Protein AF-A0A9D3X9G8-F1 (afdb_monomer_lite)

Foldseek 3Di:
DDPDDPVVVVVLVPDPVRQDDLVVQAVVCVVVVAWEWEDEDPPDHIDTSDDPPRPHYWYWYAYPVSDIDGDDDPVVQLVQLQVLLVVLLCCCCVVVVDDPVRLVVLLVVLVVVVVVVPVPDDDDDDDDDDDDDDDDDDDDDDDDDDDDDDDDDDDDDDDDDDDDDDDDDDDPPDDPDRPDDPVSSLSNDSRHGDPVVVVVVVVVVVVVVVVVVVVVVVVVVVVVVVVD

Sequence (228 aa):
YVEGSFEEYLEWLGDPEGKAGQLEISALSLMYNRD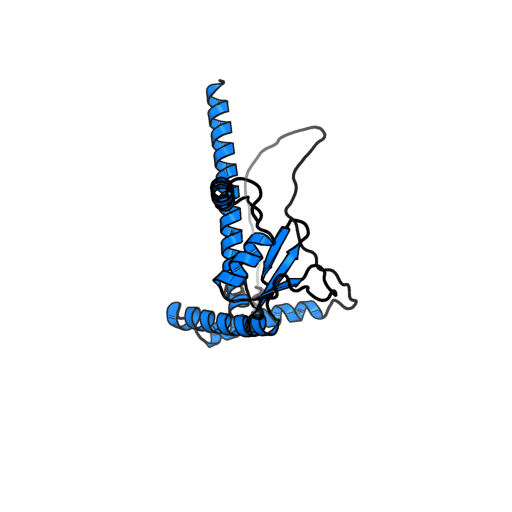FILYQNPGWPPTCATNNGFEDKILLCCSGNSHYDSVYTKQFQADAAVCQAVLYEILYKNVFGVGKEELRTAVDMFRSGDKKNRKSASVGSEDANFDCLPKEGSNTSSERREEDWEGNNTDNPPEDKLRQGTEEAKCPENPPKMPFAYSVLKALDPGLYRNVEFEVWLDSRKEQSTKQTLQMAEQEHDDSEILD

Organism: NCBI:txid74926

InterPro domains:
  IPR003323 OTU domain [PS50802] (1-74)

Secondary structure (DSSP, 8-state):
--SS-HHHHHHHHT-TT----HHHHHHHHHHHT-EEEEE-STTSPPEES--S--SSEEEEEE-TTS-EEE---HHHHHHHHHHHHHHHHHIIIIIS---HHHHHHHHHHHHHHHHHGGGS--S---------PPPP-------------------------------------S----SS-HHHHHHH-TT----HHHHHHHHHHHHHHHHHHHHHHHHHHHHHHT--

pLDDT: mean 74.37, std 26.23, range [23.12, 98.25]

Structure (mmCIF, N/CA/C/O backbone):
data_AF-A0A9D3X9G8-F1
#
_entry.id   AF-A0A9D3X9G8-F1
#
loop_
_atom_site.group_PDB
_atom_site.id
_atom_site.type_symbol
_atom_site.label_atom_id
_atom_site.label_alt_id
_atom_site.label_comp_id
_atom_site.label_asym_id
_atom_site.label_entity_id
_atom_site.label_seq_id
_atom_site.pdbx_PDB_ins_code
_atom_site.Cartn_x
_atom_site.Cartn_y
_atom_site.Cartn_z
_atom_site.occupancy
_atom_site.B_iso_or_equiv
_atom_site.auth_seq_id
_atom_site.auth_comp_id
_atom_site.auth_asym_id
_atom_site.auth_atom_id
_atom_site.pdbx_PDB_model_num
ATOM 1 N N . TYR A 1 1 ? 19.798 -1.435 -20.710 1.00 74.44 1 TYR A N 1
ATOM 2 C CA . TYR A 1 1 ? 21.072 -0.810 -21.106 1.00 74.44 1 TYR A CA 1
ATOM 3 C C . TYR A 1 1 ? 21.279 0.357 -20.167 1.00 74.44 1 TYR A C 1
ATOM 5 O O . TYR A 1 1 ? 20.325 1.096 -19.967 1.00 74.44 1 TYR A O 1
ATOM 13 N N . VAL A 1 2 ? 22.448 0.440 -19.542 1.00 84.19 2 VAL A N 1
ATOM 14 C CA . VAL A 1 2 ? 22.825 1.526 -18.629 1.00 84.19 2 VAL A CA 1
ATOM 15 C C . VAL A 1 2 ? 23.748 2.458 -19.406 1.00 84.19 2 VAL A C 1
ATOM 17 O O . VAL A 1 2 ? 24.646 1.979 -20.098 1.00 84.19 2 VAL A O 1
ATOM 20 N N . GLU A 1 3 ? 23.505 3.764 -19.338 1.00 79.31 3 GLU A N 1
ATOM 21 C CA . GLU A 1 3 ? 24.438 4.759 -19.867 1.00 79.31 3 GLU A CA 1
ATOM 22 C C . GLU A 1 3 ? 25.546 5.003 -18.836 1.00 79.31 3 GLU A C 1
ATOM 24 O O . GLU A 1 3 ? 25.255 5.373 -17.704 1.00 79.31 3 GLU A O 1
ATOM 29 N N . GLY A 1 4 ? 26.808 4.792 -19.221 1.00 85.88 4 GLY A N 1
ATOM 30 C CA . GLY A 1 4 ? 27.961 4.965 -18.327 1.00 85.88 4 GLY A CA 1
ATOM 31 C C . GLY A 1 4 ? 28.460 3.659 -17.706 1.00 85.88 4 GLY A C 1
ATOM 32 O O . GLY A 1 4 ? 28.220 2.575 -18.250 1.00 85.88 4 GLY A O 1
ATOM 33 N N . SER A 1 5 ? 29.215 3.761 -16.606 1.00 92.62 5 SER A N 1
ATOM 34 C CA . SER A 1 5 ? 29.674 2.571 -15.885 1.00 92.62 5 SER A CA 1
ATOM 35 C C . SER A 1 5 ? 28.533 1.955 -15.075 1.00 92.62 5 SER A C 1
ATOM 37 O O . SER A 1 5 ? 27.632 2.641 -14.590 1.00 92.62 5 SER A O 1
ATOM 39 N N . PHE A 1 6 ? 28.558 0.631 -14.945 1.00 91.44 6 PHE A N 1
ATOM 40 C CA . PHE A 1 6 ? 27.539 -0.079 -14.182 1.00 91.44 6 PHE A CA 1
ATOM 41 C C . PHE A 1 6 ? 27.650 0.234 -12.686 1.00 91.44 6 PHE A C 1
ATOM 43 O O . PHE A 1 6 ? 26.635 0.387 -12.015 1.00 91.44 6 PHE A O 1
ATOM 50 N N . GLU A 1 7 ? 28.874 0.379 -12.183 1.00 93.38 7 GLU A N 1
ATOM 51 C CA . GLU A 1 7 ? 29.174 0.715 -10.795 1.00 93.38 7 GLU A CA 1
ATOM 52 C C . GLU A 1 7 ? 28.625 2.093 -10.401 1.00 93.38 7 GLU A C 1
ATOM 54 O O . GLU A 1 7 ? 27.907 2.181 -9.409 1.00 93.38 7 GLU A O 1
ATOM 59 N N . GLU A 1 8 ? 28.862 3.141 -11.198 1.00 91.50 8 GLU A N 1
ATOM 60 C CA . GLU A 1 8 ? 28.310 4.485 -10.932 1.00 91.50 8 GLU A CA 1
ATOM 61 C C . GLU A 1 8 ? 26.777 4.476 -10.942 1.00 91.50 8 GLU A C 1
ATOM 63 O O . GLU A 1 8 ? 26.131 5.158 -10.148 1.00 91.50 8 GLU A O 1
ATOM 68 N N . TYR A 1 9 ? 26.172 3.679 -11.824 1.00 90.94 9 TYR A N 1
ATOM 69 C CA . TYR A 1 9 ? 24.723 3.534 -11.869 1.00 90.94 9 TYR A CA 1
ATOM 70 C C . TYR A 1 9 ? 24.171 2.809 -10.629 1.00 90.94 9 TYR A C 1
ATOM 72 O O . TYR A 1 9 ? 23.111 3.181 -10.130 1.00 90.94 9 TYR A O 1
ATOM 80 N N . LEU A 1 10 ? 24.880 1.807 -10.097 1.00 90.75 10 LEU A N 1
ATOM 81 C CA . LEU A 1 10 ? 24.507 1.164 -8.832 1.00 90.75 10 LEU A CA 1
ATOM 82 C C . LEU A 1 10 ? 24.665 2.107 -7.635 1.00 90.75 10 LEU A C 1
ATOM 84 O O . LEU A 1 10 ? 23.830 2.074 -6.734 1.00 90.75 10 LEU A O 1
ATOM 88 N N . GLU A 1 11 ? 25.702 2.947 -7.628 1.00 90.81 11 GLU A N 1
ATOM 89 C CA . GLU A 1 11 ? 25.864 3.999 -6.619 1.00 90.81 11 GLU A CA 1
ATOM 90 C C . GLU A 1 11 ? 24.705 5.001 -6.680 1.00 90.81 11 GLU A C 1
ATOM 92 O O . GLU A 1 11 ? 24.103 5.298 -5.650 1.00 90.81 11 GLU A O 1
ATOM 97 N N . TRP A 1 12 ? 24.321 5.442 -7.884 1.00 90.50 12 TRP A N 1
ATOM 98 C CA . TRP A 1 12 ? 23.148 6.294 -8.094 1.00 90.50 12 TRP A CA 1
ATOM 99 C C . TRP A 1 12 ? 21.840 5.619 -7.664 1.00 90.50 12 TRP A C 1
ATOM 101 O O . TRP A 1 12 ? 20.983 6.266 -7.074 1.00 90.50 12 TRP A O 1
ATOM 111 N N . LEU A 1 13 ? 21.680 4.314 -7.899 1.00 88.88 13 LEU A N 1
ATOM 112 C CA . LEU A 1 13 ? 20.488 3.577 -7.466 1.00 88.88 13 LEU A CA 1
ATOM 113 C C . LEU A 1 13 ? 20.362 3.515 -5.930 1.00 88.88 13 LEU A C 1
ATOM 115 O O . LEU A 1 13 ? 19.272 3.287 -5.408 1.00 88.88 13 LEU A O 1
ATOM 119 N N . GLY A 1 14 ? 21.469 3.708 -5.207 1.00 88.06 14 GLY A N 1
ATOM 120 C CA . GLY A 1 14 ? 21.489 3.853 -3.753 1.00 88.06 14 GLY A CA 1
ATOM 121 C C . GLY A 1 14 ? 21.096 5.246 -3.247 1.00 88.06 14 GLY A C 1
ATOM 122 O O . GLY A 1 14 ? 20.878 5.399 -2.043 1.00 88.06 14 GLY A O 1
ATOM 123 N N . ASP A 1 15 ? 20.999 6.249 -4.124 1.00 87.62 15 ASP A N 1
ATOM 124 C CA . ASP A 1 15 ? 20.579 7.607 -3.775 1.00 87.62 15 ASP A CA 1
ATOM 125 C C . ASP A 1 15 ? 19.050 7.664 -3.569 1.00 87.62 15 ASP A C 1
ATOM 127 O O . ASP A 1 15 ? 18.294 7.361 -4.498 1.00 87.62 15 ASP A O 1
ATOM 131 N N . PRO A 1 16 ? 18.552 8.072 -2.385 1.00 82.00 16 PRO A N 1
ATOM 132 C CA . PRO A 1 16 ? 17.116 8.197 -2.131 1.00 82.00 16 PRO A CA 1
ATOM 133 C C . PRO A 1 16 ? 16.401 9.241 -3.007 1.00 82.00 16 PRO A C 1
ATOM 135 O O . PRO A 1 16 ? 15.179 9.165 -3.141 1.00 82.00 16 PRO A O 1
ATOM 138 N N . GLU A 1 17 ? 17.119 10.200 -3.600 1.00 80.75 17 GLU A N 1
ATOM 139 C CA . GLU A 1 17 ? 16.550 11.192 -4.527 1.00 80.75 17 GLU A CA 1
ATOM 140 C C . GLU A 1 17 ? 16.541 10.700 -5.991 1.00 80.75 17 GLU A C 1
ATOM 142 O O . GLU A 1 17 ? 15.941 11.328 -6.874 1.00 80.75 17 GLU A O 1
ATOM 147 N N . GLY A 1 18 ? 17.174 9.552 -6.260 1.00 81.62 18 GLY A N 1
ATOM 148 C CA . GLY A 1 18 ? 17.196 8.905 -7.564 1.00 81.62 18 GLY A CA 1
ATOM 149 C C . GLY A 1 18 ? 15.794 8.491 -8.023 1.00 81.62 18 GLY A C 1
ATOM 150 O O . GLY A 1 18 ? 15.056 7.795 -7.326 1.00 81.62 18 GLY A O 1
ATOM 151 N N . LYS A 1 19 ? 15.405 8.905 -9.234 1.00 83.88 19 LYS A N 1
ATOM 152 C CA . LYS A 1 19 ? 14.105 8.551 -9.821 1.00 83.88 19 LYS A CA 1
ATOM 153 C C . LYS A 1 19 ? 14.233 7.346 -10.735 1.00 83.88 19 LYS A C 1
ATOM 155 O O . LYS A 1 19 ? 14.708 7.473 -11.863 1.00 83.88 19 LYS A O 1
ATOM 160 N N . ALA A 1 20 ? 13.748 6.206 -10.257 1.00 85.62 20 ALA A N 1
ATOM 161 C CA . ALA A 1 20 ? 13.666 4.997 -11.058 1.00 85.62 20 ALA A CA 1
ATOM 162 C C . ALA A 1 20 ? 12.723 5.162 -12.272 1.00 85.62 20 ALA A C 1
ATOM 164 O O . ALA A 1 20 ? 11.798 5.978 -12.279 1.00 85.62 20 ALA A O 1
ATOM 165 N N . GLY A 1 21 ? 12.940 4.361 -13.309 1.00 89.00 21 GLY A N 1
ATOM 166 C CA . GLY A 1 21 ? 12.219 4.379 -14.570 1.00 89.00 21 GLY A CA 1
ATOM 167 C C . GLY A 1 21 ? 12.093 2.999 -15.213 1.00 89.00 21 GLY A C 1
ATOM 168 O O . GLY A 1 21 ? 12.041 1.958 -14.558 1.00 89.00 21 GLY A O 1
ATOM 169 N N . GLN A 1 22 ? 12.002 2.991 -16.545 1.00 90.75 22 GLN A N 1
ATOM 170 C CA . GLN A 1 22 ? 11.667 1.794 -17.321 1.00 90.75 22 GLN A CA 1
ATOM 171 C C . GLN A 1 22 ? 12.696 0.661 -17.178 1.00 90.75 22 GLN A C 1
ATOM 173 O O . GLN A 1 22 ? 12.329 -0.515 -17.255 1.00 90.75 22 GLN A O 1
ATOM 178 N N . LEU A 1 23 ? 13.976 0.994 -16.999 1.00 92.50 23 LEU A N 1
ATOM 179 C CA . LEU A 1 23 ? 15.038 0.002 -16.857 1.00 92.50 23 LEU A CA 1
ATOM 180 C C . LEU A 1 23 ? 14.858 -0.799 -15.556 1.00 92.50 23 LEU A C 1
ATOM 182 O O . LEU A 1 23 ? 14.837 -2.029 -15.604 1.00 92.50 23 LEU A O 1
ATOM 186 N N . GLU A 1 24 ? 14.617 -0.118 -14.438 1.00 92.94 24 GLU A N 1
ATOM 187 C CA . GLU A 1 24 ? 14.374 -0.739 -13.132 1.00 92.94 24 GLU A CA 1
ATOM 188 C C . GLU A 1 24 ? 13.069 -1.535 -13.135 1.00 92.94 24 GLU A C 1
ATOM 190 O O . GLU A 1 24 ? 13.052 -2.672 -12.671 1.00 92.94 24 GLU A O 1
ATOM 195 N N . ILE A 1 25 ? 11.999 -1.010 -13.745 1.00 94.75 25 ILE A N 1
ATOM 196 C CA . ILE A 1 25 ? 10.738 -1.751 -13.932 1.00 94.75 25 ILE A CA 1
ATOM 197 C C . ILE A 1 25 ? 10.982 -3.061 -14.700 1.00 94.75 25 ILE A C 1
ATOM 199 O O . ILE A 1 25 ? 10.465 -4.117 -14.330 1.00 94.75 25 ILE A O 1
ATOM 203 N N . SER A 1 26 ? 11.804 -3.019 -15.751 1.00 95.44 26 SER A N 1
ATOM 204 C CA . SER A 1 26 ? 12.136 -4.206 -16.547 1.00 95.44 26 SER A CA 1
ATOM 205 C C . SER A 1 26 ? 12.953 -5.220 -15.740 1.00 95.44 26 SER A C 1
ATOM 207 O O . SER A 1 26 ? 12.682 -6.419 -15.809 1.00 95.44 26 SER A O 1
ATOM 209 N N . ALA A 1 27 ? 13.914 -4.748 -14.941 1.00 95.06 27 ALA A N 1
ATOM 210 C CA . ALA A 1 27 ? 14.705 -5.596 -14.054 1.00 95.06 27 ALA A CA 1
ATOM 211 C C . ALA A 1 27 ? 13.836 -6.254 -12.968 1.00 95.06 27 ALA A C 1
ATOM 213 O O . ALA A 1 27 ? 13.898 -7.469 -12.785 1.00 95.06 27 ALA A O 1
ATOM 214 N N . LEU A 1 28 ? 12.967 -5.480 -12.307 1.00 95.88 28 LEU A N 1
ATOM 215 C CA . LEU A 1 28 ? 12.029 -5.971 -11.293 1.00 95.88 28 LEU A CA 1
ATOM 216 C C . LEU A 1 28 ? 11.046 -6.991 -11.873 1.00 95.88 28 LEU A C 1
ATOM 218 O O . LEU A 1 28 ? 10.753 -7.999 -11.232 1.00 95.88 28 LEU A O 1
ATOM 222 N N . SER A 1 29 ? 10.572 -6.769 -13.101 1.00 97.69 29 SER A N 1
ATOM 223 C CA . SER A 1 29 ? 9.682 -7.703 -13.793 1.00 97.69 29 SER A CA 1
ATOM 224 C C . SER A 1 29 ? 10.303 -9.088 -13.936 1.00 97.69 29 SER A C 1
ATOM 226 O O . SER A 1 29 ? 9.654 -10.087 -13.625 1.00 97.69 29 SER A O 1
ATOM 228 N N . LEU A 1 30 ? 11.573 -9.141 -14.342 1.00 97.44 30 LEU A N 1
ATOM 229 C CA . LEU A 1 30 ? 12.327 -10.386 -14.472 1.00 97.44 30 LEU A CA 1
ATOM 230 C C . LEU A 1 30 ? 12.684 -10.991 -13.109 1.00 97.44 30 LEU A C 1
ATOM 232 O O . LEU A 1 30 ? 12.598 -12.202 -12.941 1.00 97.44 30 LEU A O 1
ATOM 236 N N . MET A 1 31 ? 13.055 -10.165 -12.129 1.00 97.25 31 MET A N 1
ATOM 237 C CA . MET A 1 31 ? 13.443 -10.627 -10.793 1.00 97.25 31 MET A CA 1
ATOM 238 C C . MET A 1 31 ? 12.278 -11.279 -10.038 1.00 97.25 31 MET A C 1
ATOM 240 O O . MET A 1 31 ? 12.467 -12.296 -9.371 1.00 97.25 31 MET A O 1
ATOM 244 N N . TYR A 1 32 ? 11.076 -10.710 -10.149 1.00 97.44 32 TYR A N 1
ATOM 245 C CA . TYR A 1 32 ? 9.893 -11.177 -9.423 1.00 97.44 32 TYR A CA 1
ATOM 246 C C . TYR A 1 32 ? 8.938 -12.029 -10.267 1.00 97.44 32 TYR A C 1
ATOM 248 O O . TYR A 1 32 ? 7.938 -12.506 -9.733 1.00 97.44 32 TYR A O 1
ATOM 256 N N . ASN A 1 33 ? 9.238 -12.251 -11.552 1.00 97.81 33 ASN A N 1
ATOM 257 C CA . ASN A 1 33 ? 8.365 -12.940 -12.509 1.00 97.81 33 ASN A CA 1
ATOM 258 C C . ASN A 1 33 ? 6.951 -12.333 -12.554 1.00 97.81 33 ASN A C 1
ATOM 260 O O . ASN A 1 33 ? 5.946 -13.031 -12.411 1.00 97.81 33 ASN A O 1
ATOM 264 N N . ARG A 1 34 ? 6.878 -11.006 -12.697 1.00 98.25 34 ARG A N 1
ATOM 265 C CA . ARG A 1 34 ? 5.629 -10.224 -12.716 1.00 98.25 34 ARG A CA 1
ATOM 266 C C . ARG A 1 34 ? 5.660 -9.246 -13.878 1.00 98.25 34 ARG A C 1
ATOM 268 O O . ARG A 1 34 ? 6.656 -8.551 -14.045 1.00 98.25 34 ARG A O 1
ATOM 275 N N . ASP A 1 35 ? 4.592 -9.141 -14.661 1.00 97.81 35 ASP A N 1
ATOM 276 C CA . ASP A 1 35 ? 4.493 -8.075 -15.670 1.00 97.81 35 ASP A CA 1
ATOM 277 C C . ASP A 1 35 ? 3.966 -6.774 -15.052 1.00 97.81 35 ASP A C 1
ATOM 279 O O . ASP A 1 35 ? 3.144 -6.797 -14.142 1.00 97.81 35 ASP A O 1
ATOM 283 N N . PHE A 1 36 ? 4.412 -5.628 -15.556 1.00 97.38 36 PHE A N 1
ATOM 284 C CA . PHE A 1 36 ? 4.005 -4.315 -15.062 1.00 97.38 36 PHE A CA 1
ATOM 285 C C . PHE A 1 36 ? 3.014 -3.654 -16.020 1.00 97.38 36 PHE A C 1
ATOM 287 O O . PHE A 1 36 ? 3.232 -3.597 -17.232 1.00 97.38 36 PHE A O 1
ATOM 294 N N . ILE A 1 37 ? 1.933 -3.117 -15.460 1.00 96.25 37 ILE A N 1
ATOM 295 C CA . ILE A 1 37 ? 0.901 -2.353 -16.163 1.00 96.25 37 ILE A CA 1
ATOM 296 C C . ILE A 1 37 ? 0.927 -0.916 -15.641 1.00 96.25 37 ILE A C 1
ATOM 298 O O . ILE A 1 37 ? 0.862 -0.703 -14.432 1.00 96.25 37 ILE A O 1
ATOM 302 N N . LEU A 1 38 ? 0.985 0.062 -16.546 1.00 94.75 38 LEU A N 1
ATOM 303 C CA . LEU A 1 38 ? 1.053 1.486 -16.229 1.00 94.75 38 LEU A CA 1
ATOM 304 C C . LEU A 1 38 ? -0.225 2.229 -16.616 1.00 94.75 38 LEU A C 1
ATOM 306 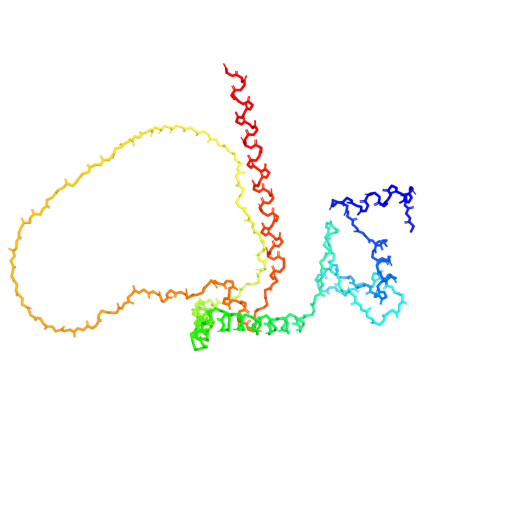O O . LEU A 1 38 ? -0.629 2.263 -17.776 1.00 94.75 38 LEU A O 1
ATOM 310 N N . TYR A 1 39 ? -0.815 2.902 -15.637 1.00 93.81 39 TYR A N 1
ATOM 311 C CA . TYR A 1 39 ? -1.864 3.896 -15.822 1.00 93.81 39 TYR A CA 1
ATOM 312 C C . TYR A 1 39 ? -1.232 5.289 -15.857 1.00 93.81 39 TYR A C 1
ATOM 314 O O . TYR A 1 39 ? -0.529 5.679 -14.929 1.00 93.81 39 TYR A O 1
ATOM 322 N N . GLN A 1 40 ? -1.472 6.050 -16.922 1.00 89.56 40 GLN A N 1
ATOM 323 C CA . GLN A 1 40 ? -0.919 7.406 -17.055 1.00 89.56 40 GLN A CA 1
ATOM 324 C C . GLN A 1 40 ? -1.971 8.480 -16.793 1.00 89.56 40 GLN A C 1
ATOM 326 O O . GLN A 1 40 ? -1.717 9.439 -16.077 1.00 89.56 40 GLN A O 1
ATOM 331 N N . ASN A 1 41 ? -3.165 8.312 -17.367 1.00 86.62 41 ASN A N 1
ATOM 332 C CA . ASN A 1 41 ? -4.220 9.315 -17.312 1.00 86.62 41 ASN A CA 1
ATOM 333 C C . ASN A 1 41 ? -5.567 8.669 -16.959 1.00 86.62 41 ASN A C 1
ATOM 335 O O . ASN A 1 41 ? -5.886 7.600 -17.492 1.00 86.62 41 ASN A O 1
ATOM 339 N N . PRO A 1 42 ? -6.394 9.314 -16.116 1.00 87.31 42 PRO A N 1
ATOM 340 C CA . PRO A 1 42 ? -7.757 8.865 -15.864 1.00 87.31 42 PRO A CA 1
ATOM 341 C C . PRO A 1 42 ? -8.558 8.734 -17.164 1.00 87.31 42 PRO A C 1
ATOM 343 O O . PRO A 1 42 ? -8.484 9.589 -18.043 1.00 87.31 42 PRO A O 1
ATOM 346 N N . GLY A 1 43 ? -9.330 7.654 -17.290 1.00 88.12 43 GLY A N 1
ATOM 347 C CA . GLY A 1 43 ? -10.163 7.388 -18.469 1.00 88.12 43 GLY A CA 1
ATOM 348 C C . GLY A 1 43 ? -9.421 6.803 -19.676 1.00 88.12 43 GLY A C 1
ATOM 349 O O . GLY A 1 43 ? -10.075 6.378 -20.626 1.00 88.12 43 GLY A O 1
ATOM 350 N N . TRP A 1 44 ? -8.089 6.717 -19.636 1.00 90.50 44 TRP A N 1
ATOM 351 C CA . TRP A 1 44 ? -7.296 6.073 -20.682 1.00 90.50 44 TRP A CA 1
ATOM 352 C C . TRP A 1 44 ? -6.994 4.611 -20.333 1.00 90.50 44 TRP A C 1
ATOM 354 O O . TRP A 1 44 ? -6.827 4.281 -19.154 1.00 90.50 44 TRP A O 1
ATOM 364 N N . PRO A 1 45 ? -6.921 3.715 -21.336 1.00 93.25 45 PRO A N 1
ATOM 365 C CA . PRO A 1 45 ? -6.484 2.348 -21.101 1.00 93.25 45 PRO A CA 1
ATOM 366 C C . PRO A 1 45 ? -5.026 2.337 -20.619 1.00 93.25 45 PRO A C 1
ATOM 368 O O . PRO A 1 45 ? -4.224 3.163 -21.068 1.00 93.25 45 PRO A O 1
ATOM 371 N N . PRO A 1 46 ? -4.661 1.408 -19.724 1.00 94.38 46 PRO A N 1
ATOM 372 C CA . PRO A 1 46 ? -3.285 1.287 -19.283 1.00 94.38 46 PRO A CA 1
ATOM 373 C C . PRO A 1 46 ? -2.391 0.700 -20.381 1.00 94.38 46 PRO A C 1
ATOM 375 O O . PRO A 1 46 ? -2.858 0.021 -21.298 1.00 94.38 46 PRO A O 1
ATOM 378 N N . THR A 1 47 ? -1.087 0.919 -20.253 1.00 94.31 47 THR A N 1
ATOM 379 C CA . THR A 1 47 ? -0.061 0.362 -21.136 1.00 94.31 47 THR A CA 1
ATOM 380 C C . THR A 1 47 ? 0.712 -0.750 -20.435 1.00 94.31 47 THR A C 1
ATOM 382 O O . THR A 1 47 ? 0.961 -0.696 -19.232 1.00 94.31 47 THR A O 1
ATOM 385 N N . CYS A 1 48 ? 1.109 -1.785 -21.174 1.00 94.62 48 CYS A N 1
ATOM 386 C CA . CYS A 1 48 ? 2.022 -2.796 -20.647 1.00 94.62 48 CYS A CA 1
ATOM 387 C C . CYS A 1 48 ? 3.436 -2.207 -20.616 1.00 94.62 48 CYS A C 1
ATOM 389 O O . CYS A 1 48 ? 4.030 -1.981 -21.669 1.00 94.62 48 CYS A O 1
ATOM 391 N N . ALA A 1 49 ? 3.962 -1.953 -19.420 1.00 94.00 49 ALA A N 1
ATOM 392 C CA . ALA A 1 49 ? 5.340 -1.506 -19.237 1.00 94.00 49 ALA A CA 1
ATOM 393 C C . ALA A 1 49 ? 6.324 -2.644 -19.509 1.00 94.00 49 ALA A C 1
ATOM 395 O O . ALA A 1 49 ? 7.414 -2.421 -20.027 1.00 94.00 49 ALA A O 1
ATOM 396 N N . THR A 1 50 ? 5.926 -3.874 -19.184 1.00 96.56 50 THR A N 1
ATOM 397 C CA . THR A 1 50 ? 6.657 -5.090 -19.539 1.00 96.56 50 THR A CA 1
ATOM 398 C C . THR A 1 50 ? 5.708 -6.115 -20.150 1.00 96.56 50 THR A C 1
ATOM 400 O O . THR A 1 50 ? 4.489 -6.035 -19.989 1.00 96.56 50 THR A O 1
ATOM 403 N N . ASN A 1 51 ? 6.264 -7.038 -20.931 1.00 95.38 51 ASN A N 1
ATOM 404 C CA . ASN A 1 51 ? 5.498 -8.057 -21.643 1.00 95.38 51 ASN A CA 1
ATOM 405 C C . ASN A 1 51 ? 6.308 -9.354 -21.741 1.00 95.38 51 ASN A C 1
ATOM 407 O O . ASN A 1 51 ? 6.598 -9.847 -22.830 1.00 95.38 51 ASN A O 1
ATOM 411 N N . ASN A 1 52 ? 6.731 -9.860 -20.584 1.00 96.19 52 ASN A N 1
ATOM 412 C CA . ASN A 1 52 ? 7.493 -11.100 -20.469 1.00 96.19 52 ASN A CA 1
ATOM 413 C C . ASN A 1 52 ? 6.582 -12.341 -20.484 1.00 96.19 52 ASN A C 1
ATOM 415 O O . ASN A 1 52 ? 7.076 -13.463 -20.572 1.00 96.19 52 ASN A O 1
ATOM 419 N N . GLY A 1 53 ? 5.258 -12.152 -20.431 1.00 96.50 53 GLY A N 1
ATOM 420 C CA . GLY A 1 53 ? 4.281 -13.240 -20.473 1.00 96.50 53 GLY A CA 1
ATOM 421 C C . GLY A 1 53 ? 4.046 -13.882 -19.109 1.00 96.50 53 GLY A C 1
ATOM 422 O O . GLY A 1 53 ? 3.601 -15.027 -19.040 1.00 96.50 53 GLY A O 1
ATOM 423 N N . PHE A 1 54 ? 4.341 -13.160 -18.028 1.00 97.56 54 PHE A N 1
ATOM 424 C CA . PHE A 1 54 ? 4.081 -13.637 -16.678 1.00 97.56 54 PHE A CA 1
ATOM 425 C C . PHE A 1 54 ? 2.579 -13.591 -16.369 1.00 97.56 54 PHE A C 1
ATOM 427 O O . PHE A 1 54 ? 1.865 -12.660 -16.767 1.00 97.56 54 PHE A O 1
ATOM 434 N N . GLU A 1 55 ? 2.103 -14.617 -15.659 1.00 96.75 55 GLU A N 1
ATOM 435 C CA . GLU A 1 55 ? 0.697 -14.756 -15.259 1.00 96.75 55 GLU A CA 1
ATOM 436 C C . GLU A 1 55 ? 0.267 -13.572 -14.395 1.00 96.75 55 GLU A C 1
ATOM 438 O O . GLU A 1 55 ? -0.718 -12.885 -14.669 1.00 96.75 55 GLU A O 1
ATOM 443 N N . ASP A 1 56 ? 1.082 -13.295 -13.391 1.00 96.69 56 ASP A N 1
ATOM 444 C CA . ASP A 1 56 ? 0.814 -12.281 -12.408 1.00 96.69 56 ASP A CA 1
ATOM 445 C C . ASP A 1 56 ? 1.308 -10.890 -12.829 1.00 96.69 56 ASP A C 1
ATOM 447 O O . ASP A 1 56 ? 2.355 -10.740 -13.471 1.00 96.69 56 ASP A O 1
ATOM 451 N N . LYS A 1 57 ? 0.572 -9.850 -12.411 1.00 96.25 57 LYS A N 1
ATOM 452 C CA . LYS A 1 57 ? 0.837 -8.465 -12.822 1.00 96.25 57 LYS A CA 1
ATOM 453 C C . LYS A 1 57 ? 0.848 -7.484 -11.656 1.00 96.25 57 LYS A C 1
ATOM 455 O O . LYS A 1 57 ? 0.081 -7.631 -10.708 1.00 96.25 57 LYS A O 1
ATOM 460 N N . ILE A 1 58 ? 1.706 -6.474 -11.755 1.00 96.50 58 ILE A N 1
ATOM 461 C CA . ILE A 1 58 ? 1.793 -5.331 -10.843 1.00 96.50 58 ILE A CA 1
ATOM 462 C C . ILE A 1 58 ? 1.237 -4.112 -11.572 1.00 96.50 58 ILE A C 1
ATOM 464 O O . ILE A 1 58 ? 1.630 -3.817 -12.701 1.00 96.50 58 ILE A O 1
ATOM 468 N N . LEU A 1 59 ? 0.295 -3.417 -10.939 1.00 95.88 59 LEU A N 1
ATOM 469 C CA . LEU A 1 59 ? -0.353 -2.244 -11.509 1.00 95.88 59 LEU A CA 1
ATOM 470 C C . LEU A 1 59 ? 0.217 -1.000 -10.835 1.00 95.88 59 LEU A C 1
ATOM 472 O O . LEU A 1 59 ? 0.171 -0.871 -9.612 1.00 95.88 59 LEU A O 1
ATOM 476 N N . LEU A 1 60 ? 0.720 -0.081 -11.647 1.00 95.06 60 LEU A N 1
ATOM 477 C CA . LEU A 1 60 ? 1.259 1.197 -11.214 1.00 95.06 60 LEU A CA 1
ATOM 478 C C . LEU A 1 60 ? 0.525 2.328 -11.930 1.00 95.06 60 LEU A C 1
ATOM 480 O O . LEU A 1 60 ? 0.104 2.169 -13.076 1.00 95.06 60 LEU A O 1
ATOM 484 N N . CYS A 1 61 ? 0.420 3.491 -11.303 1.00 92.81 61 CYS A N 1
ATOM 485 C CA . CYS A 1 61 ? 0.157 4.732 -12.015 1.00 92.81 61 CYS A CA 1
ATOM 486 C C . CYS A 1 61 ? 1.371 5.645 -11.943 1.00 92.81 61 CYS A C 1
ATOM 488 O O . CYS A 1 61 ? 2.016 5.735 -10.904 1.00 92.81 61 CYS A O 1
ATOM 490 N N . CYS A 1 62 ? 1.685 6.298 -13.057 1.00 89.12 62 CYS A N 1
ATOM 491 C CA . CYS A 1 62 ? 2.796 7.235 -13.146 1.00 89.12 62 CYS A CA 1
ATOM 492 C C . CYS A 1 62 ? 2.238 8.648 -13.274 1.00 89.12 62 CYS A C 1
ATOM 494 O O . CYS A 1 62 ? 1.466 8.926 -14.194 1.00 89.12 62 CYS A O 1
ATOM 496 N N . SER A 1 63 ? 2.622 9.527 -12.352 1.00 80.69 63 SER A N 1
ATOM 497 C CA . SER A 1 63 ? 2.311 10.952 -12.450 1.00 80.69 63 SER A CA 1
ATOM 498 C C . SER A 1 63 ? 3.453 11.712 -13.137 1.00 80.69 63 SER A C 1
ATOM 500 O O . SER A 1 63 ? 4.577 11.223 -13.252 1.00 80.69 63 SER A O 1
ATOM 502 N N . GLY A 1 64 ? 3.175 12.924 -13.629 1.00 70.38 64 GLY A N 1
ATOM 503 C CA . GLY A 1 64 ? 4.088 13.673 -14.507 1.00 70.38 64 GLY A CA 1
ATOM 504 C C . GLY A 1 64 ? 5.468 14.023 -13.926 1.00 70.38 64 GLY A C 1
ATOM 505 O O . GLY A 1 64 ? 6.326 14.495 -14.663 1.00 70.38 64 GLY A O 1
ATOM 506 N N . ASN A 1 65 ? 5.712 13.793 -12.634 1.00 72.06 65 ASN A N 1
ATOM 507 C CA . ASN A 1 65 ? 7.001 14.012 -11.968 1.00 72.06 65 ASN A CA 1
ATOM 508 C C . ASN A 1 65 ? 7.861 12.729 -11.846 1.00 72.06 65 ASN A C 1
ATOM 510 O O . ASN A 1 65 ? 8.832 12.733 -11.080 1.00 72.06 65 ASN A O 1
ATOM 514 N N . SER A 1 66 ? 7.510 11.664 -12.579 1.00 76.19 66 SER A N 1
ATOM 515 C CA . SER A 1 66 ? 8.099 10.316 -12.493 1.00 76.19 66 SER A CA 1
ATOM 516 C C . SER A 1 66 ? 7.878 9.622 -11.143 1.00 76.19 66 SER A C 1
ATOM 518 O O . SER A 1 66 ? 8.660 8.758 -10.753 1.00 76.19 66 SER A O 1
ATOM 520 N N . HIS A 1 67 ? 6.822 9.998 -10.419 1.00 85.75 67 HIS A N 1
ATOM 521 C CA . HIS A 1 67 ? 6.358 9.273 -9.240 1.00 85.75 67 HIS A CA 1
ATOM 522 C C . HIS A 1 67 ? 5.450 8.120 -9.658 1.00 85.75 67 HIS A C 1
ATOM 524 O O . HIS A 1 67 ? 4.519 8.321 -10.446 1.00 85.75 67 HIS A O 1
ATOM 530 N N . TYR A 1 68 ? 5.710 6.941 -9.098 1.00 90.38 68 TYR A N 1
ATOM 531 C CA . TYR A 1 68 ? 4.902 5.748 -9.303 1.00 90.38 68 TYR A CA 1
ATOM 532 C C . TYR A 1 68 ? 4.127 5.416 -8.033 1.00 90.38 68 TYR A C 1
ATOM 534 O O . TYR A 1 68 ? 4.724 5.226 -6.978 1.00 90.38 68 TYR A O 1
ATOM 542 N N . ASP A 1 69 ? 2.816 5.265 -8.164 1.00 90.81 69 ASP A N 1
ATOM 543 C CA . ASP A 1 69 ? 1.941 4.791 -7.095 1.00 90.81 69 ASP A CA 1
ATOM 544 C C . ASP A 1 69 ? 1.377 3.415 -7.442 1.00 90.81 69 ASP A C 1
ATOM 546 O O . ASP A 1 69 ? 1.101 3.107 -8.603 1.00 90.81 69 ASP A O 1
ATOM 550 N N . SER A 1 70 ? 1.185 2.575 -6.427 1.00 92.38 70 SER A N 1
ATOM 551 C CA . SER A 1 70 ? 0.536 1.274 -6.608 1.00 92.38 70 SER A CA 1
ATOM 552 C C . SER A 1 70 ? -0.960 1.443 -6.859 1.00 92.38 70 SER A C 1
ATOM 554 O O . SER A 1 70 ? -1.640 2.192 -6.157 1.00 92.38 70 SER A O 1
ATOM 556 N N . VAL A 1 71 ? -1.495 0.697 -7.824 1.00 93.19 71 VAL A N 1
ATOM 557 C CA . VAL A 1 71 ? -2.924 0.706 -8.151 1.00 93.19 71 VAL A CA 1
ATOM 558 C C . VAL A 1 71 ? -3.562 -0.587 -7.667 1.00 93.19 71 VAL A C 1
ATOM 560 O O . VAL A 1 71 ? -3.212 -1.681 -8.106 1.00 93.19 71 VAL A O 1
ATOM 563 N N . TYR A 1 72 ? -4.559 -0.451 -6.798 1.00 92.56 72 TYR A N 1
ATOM 564 C CA . TYR A 1 72 ? -5.340 -1.570 -6.284 1.00 92.56 72 TYR A CA 1
ATOM 565 C C . TYR A 1 72 ? -6.774 -1.530 -6.801 1.00 92.56 72 TYR A C 1
ATOM 567 O O . TYR A 1 72 ? -7.339 -0.473 -7.090 1.00 92.56 72 TYR A O 1
ATOM 575 N N . THR A 1 73 ? -7.391 -2.705 -6.909 1.00 93.69 73 THR A N 1
ATOM 576 C CA . THR A 1 73 ? -8.804 -2.794 -7.273 1.00 93.69 73 THR A CA 1
ATOM 577 C C . THR A 1 73 ? -9.680 -2.274 -6.133 1.00 93.69 73 THR A C 1
ATOM 579 O O . THR A 1 73 ? -9.334 -2.368 -4.955 1.00 93.69 73 THR A O 1
ATOM 582 N N . LYS A 1 74 ? -10.879 -1.785 -6.468 1.00 94.12 74 LYS A N 1
ATOM 583 C CA . LYS A 1 74 ? -11.875 -1.413 -5.448 1.00 94.12 74 LYS A CA 1
ATOM 584 C C . LYS A 1 74 ? -12.247 -2.593 -4.543 1.00 94.12 74 LYS A C 1
ATOM 586 O O . LYS A 1 74 ? -12.559 -2.383 -3.378 1.00 94.12 74 LYS A O 1
ATOM 591 N N . GLN A 1 75 ? -12.192 -3.818 -5.072 1.00 96.44 75 GLN A N 1
ATOM 592 C CA . GLN A 1 75 ? -12.439 -5.026 -4.288 1.00 96.44 75 GLN A CA 1
ATOM 593 C C . GLN A 1 75 ? -11.344 -5.243 -3.243 1.00 96.44 75 GLN A C 1
ATOM 595 O O . GLN A 1 75 ? -11.670 -5.443 -2.082 1.00 96.44 75 GLN A O 1
ATOM 600 N N . PHE A 1 76 ? -10.068 -5.105 -3.623 1.00 95.56 76 PHE A N 1
ATOM 601 C CA . PHE A 1 76 ? -8.962 -5.176 -2.667 1.00 95.56 76 PHE A CA 1
ATOM 602 C C . PHE A 1 76 ? -9.142 -4.166 -1.531 1.00 95.56 76 PHE A C 1
ATOM 604 O O . PHE A 1 76 ? -8.993 -4.517 -0.367 1.00 95.56 76 PHE A O 1
ATOM 611 N N . GLN A 1 77 ? -9.521 -2.925 -1.855 1.00 95.62 77 GLN A N 1
ATOM 612 C CA . GLN A 1 77 ? -9.786 -1.903 -0.841 1.00 95.62 77 GLN A CA 1
ATOM 613 C C . GLN A 1 77 ? -10.928 -2.308 0.108 1.00 95.62 77 GLN A C 1
ATOM 615 O O . GLN A 1 77 ? -10.818 -2.104 1.316 1.00 95.62 77 GLN A O 1
ATOM 620 N N . ALA A 1 78 ? -12.013 -2.885 -0.417 1.00 96.75 78 ALA A N 1
ATOM 621 C CA . ALA A 1 78 ? -13.129 -3.369 0.394 1.00 96.75 78 ALA A CA 1
ATOM 622 C C . ALA A 1 78 ? -12.714 -4.542 1.300 1.00 96.75 78 ALA A C 1
ATOM 624 O O . ALA A 1 78 ? -13.023 -4.540 2.490 1.00 96.75 78 ALA A O 1
ATOM 625 N N . ASP A 1 79 ? -11.962 -5.505 0.767 1.00 97.75 79 ASP A N 1
ATOM 626 C CA . ASP A 1 79 ? -11.468 -6.657 1.526 1.00 97.75 79 ASP A CA 1
ATOM 627 C C . ASP A 1 79 ? -10.488 -6.212 2.625 1.00 97.75 79 ASP A C 1
ATOM 629 O O . ASP A 1 79 ? -10.580 -6.651 3.773 1.00 97.75 79 ASP A O 1
ATOM 633 N N . ALA A 1 80 ? -9.595 -5.269 2.310 1.00 96.62 80 ALA A N 1
ATOM 634 C CA . ALA A 1 80 ? -8.657 -4.689 3.264 1.00 96.62 80 ALA A CA 1
ATOM 635 C C . ALA A 1 80 ? -9.372 -3.927 4.393 1.00 96.62 80 ALA A C 1
ATOM 637 O O . ALA A 1 80 ? -8.965 -4.045 5.549 1.00 96.62 80 ALA A O 1
ATOM 638 N N . ALA A 1 81 ? -10.459 -3.202 4.096 1.00 97.44 81 ALA A N 1
ATOM 639 C CA . ALA A 1 81 ? -11.286 -2.548 5.115 1.00 97.44 81 ALA A CA 1
ATOM 640 C C . ALA A 1 81 ? -11.898 -3.560 6.098 1.00 97.44 81 ALA A C 1
ATOM 642 O O . ALA A 1 81 ? -11.902 -3.325 7.306 1.00 97.44 81 ALA A O 1
ATOM 643 N N . VAL A 1 82 ? -12.361 -4.714 5.603 1.00 98.12 82 VAL A N 1
ATOM 644 C CA . VAL A 1 82 ? -12.884 -5.794 6.455 1.00 98.12 82 VAL A CA 1
ATOM 645 C C . VAL A 1 82 ? -11.782 -6.370 7.345 1.00 98.12 82 VAL A C 1
ATOM 647 O O . VAL A 1 82 ? -11.972 -6.472 8.557 1.00 98.12 82 VAL A O 1
ATOM 650 N N . CYS A 1 83 ? -10.619 -6.707 6.779 1.00 98.12 83 CYS A N 1
ATOM 651 C CA . CYS A 1 83 ? -9.478 -7.222 7.544 1.00 98.12 83 CYS A CA 1
ATOM 652 C C . CYS A 1 83 ? -9.024 -6.239 8.633 1.00 98.12 83 CYS A C 1
ATOM 654 O O . CYS A 1 83 ? -8.815 -6.632 9.781 1.00 98.12 83 CYS A O 1
ATOM 656 N N . GLN A 1 84 ? -8.922 -4.956 8.283 1.00 97.62 84 GLN A N 1
ATOM 657 C CA . GLN A 1 84 ? -8.601 -3.873 9.206 1.00 97.62 84 GLN A CA 1
ATOM 658 C C . GLN A 1 84 ? -9.630 -3.787 10.341 1.00 97.62 84 GLN A C 1
ATOM 660 O O . GLN A 1 84 ? -9.241 -3.780 11.506 1.00 97.62 84 GLN A O 1
ATOM 665 N N . ALA A 1 85 ? -10.930 -3.790 10.034 1.00 97.62 85 ALA A N 1
ATOM 666 C CA . ALA A 1 85 ? -11.977 -3.728 11.051 1.00 97.62 85 ALA A CA 1
ATOM 667 C C . ALA A 1 85 ? -11.919 -4.920 12.017 1.00 97.62 85 ALA A C 1
ATOM 669 O O . ALA A 1 85 ? -12.021 -4.730 13.228 1.00 97.62 85 ALA A O 1
ATOM 670 N N . VAL A 1 86 ? -11.678 -6.135 11.508 1.00 97.62 86 VAL A N 1
ATOM 671 C CA . VAL A 1 86 ? -11.502 -7.338 12.340 1.00 97.62 86 VAL A CA 1
ATOM 672 C C . VAL A 1 86 ? -10.284 -7.204 13.254 1.00 97.62 86 VAL A C 1
ATOM 674 O O . VAL A 1 86 ? -10.376 -7.491 14.448 1.00 97.62 86 VAL A O 1
ATOM 677 N N . LEU A 1 87 ? -9.149 -6.742 12.722 1.00 97.62 87 LEU A N 1
ATOM 678 C CA . LEU A 1 87 ? -7.933 -6.537 13.507 1.00 97.62 87 LEU A CA 1
ATOM 679 C C . LEU A 1 87 ? -8.158 -5.516 14.631 1.00 97.62 87 LEU A C 1
ATOM 681 O O . LEU A 1 87 ? -7.793 -5.772 15.779 1.00 97.62 87 LEU A O 1
ATOM 685 N N . TYR A 1 88 ? -8.793 -4.386 14.318 1.00 97.00 88 TYR A N 1
ATOM 686 C CA . TYR A 1 88 ? -9.098 -3.349 15.302 1.00 97.00 88 TYR A CA 1
ATOM 687 C C . TYR A 1 88 ? -10.158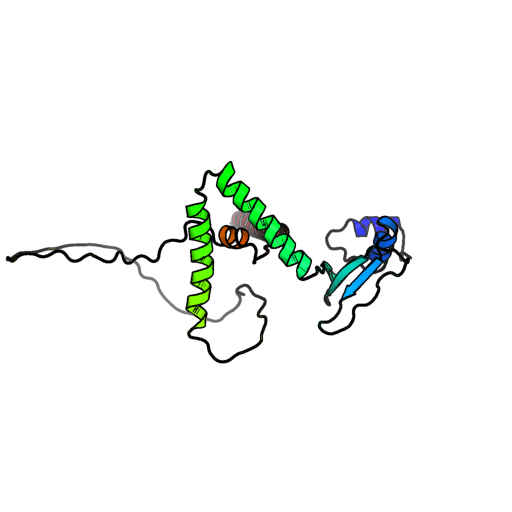 -3.804 16.313 1.00 97.00 88 TYR A C 1
ATOM 689 O O . TYR A 1 88 ? -10.032 -3.478 17.493 1.00 97.00 88 TYR A O 1
ATOM 697 N N . GLU A 1 89 ? -11.153 -4.603 15.916 1.00 96.44 89 GLU A N 1
ATOM 698 C CA . GLU A 1 89 ? -12.098 -5.210 16.861 1.00 96.44 89 GLU A CA 1
ATOM 699 C C . GLU A 1 89 ? -11.358 -6.107 17.857 1.00 96.44 89 GLU A C 1
ATOM 701 O O . GLU A 1 89 ? -11.563 -5.976 19.063 1.00 96.44 89 GLU A O 1
ATOM 706 N N . ILE A 1 90 ? -10.464 -6.981 17.378 1.00 97.12 90 ILE A N 1
ATOM 707 C CA . ILE A 1 90 ? -9.660 -7.859 18.239 1.00 97.12 90 ILE A CA 1
ATOM 708 C C . ILE A 1 90 ? -8.790 -7.031 19.186 1.00 97.12 90 ILE A C 1
ATOM 710 O O . ILE A 1 90 ? -8.764 -7.313 20.384 1.00 97.12 90 ILE A O 1
ATOM 714 N N . LEU A 1 91 ? -8.109 -6.005 18.676 1.00 96.81 91 LEU A N 1
ATOM 715 C CA . LEU A 1 91 ? -7.253 -5.135 19.475 1.00 96.81 91 LEU A CA 1
ATOM 716 C C . LEU A 1 91 ? -8.048 -4.457 20.601 1.00 96.81 91 LEU A C 1
ATOM 718 O O . LEU A 1 91 ? -7.707 -4.582 21.776 1.00 96.81 91 LEU A O 1
ATOM 722 N N . TYR A 1 92 ? -9.152 -3.790 20.270 1.00 96.12 92 TYR A N 1
ATOM 723 C CA . TYR A 1 92 ? -9.917 -3.039 21.264 1.00 96.12 92 TYR A CA 1
ATOM 724 C C . TYR A 1 92 ? -10.663 -3.935 22.244 1.00 96.12 92 TYR A C 1
ATOM 726 O O . TYR A 1 92 ? -10.675 -3.664 23.443 1.00 96.12 92 TYR A O 1
ATOM 734 N N . LYS A 1 93 ? -11.234 -5.036 21.764 1.00 95.19 93 LYS A N 1
ATOM 735 C CA . LYS A 1 93 ? -12.005 -5.946 22.605 1.00 95.19 93 LYS A CA 1
ATOM 736 C C . LYS A 1 93 ? -11.120 -6.834 23.475 1.00 95.19 93 LYS A C 1
ATOM 738 O O . LYS A 1 93 ? -11.375 -6.966 24.667 1.00 95.19 93 LYS A O 1
ATOM 743 N N . ASN A 1 94 ? -10.106 -7.470 22.889 1.00 96.19 94 ASN A N 1
ATOM 744 C CA . ASN A 1 94 ? -9.354 -8.531 23.563 1.00 96.19 94 ASN A CA 1
ATOM 745 C C . ASN A 1 94 ? -8.072 -8.020 24.231 1.00 96.19 94 ASN A C 1
ATOM 747 O O . ASN A 1 94 ? -7.612 -8.654 25.176 1.00 96.19 94 ASN A O 1
ATOM 751 N N . VAL A 1 95 ? -7.496 -6.909 23.757 1.00 96.81 95 VAL A N 1
ATOM 752 C CA . VAL A 1 95 ? -6.269 -6.333 24.339 1.00 96.81 95 VAL A CA 1
ATOM 753 C C . VAL A 1 95 ? -6.603 -5.158 25.254 1.00 96.81 95 VAL A C 1
ATOM 755 O O . VAL A 1 95 ? -6.157 -5.142 26.397 1.00 96.81 95 VAL A O 1
ATOM 758 N N . PHE A 1 96 ? -7.424 -4.207 24.796 1.00 95.12 96 PHE A N 1
ATOM 759 C CA . PHE A 1 96 ? -7.820 -3.048 25.613 1.00 95.12 96 PHE A CA 1
ATOM 760 C C . PHE A 1 96 ? -9.046 -3.294 26.505 1.00 95.12 96 PHE A C 1
ATOM 762 O O . PHE A 1 96 ? -9.360 -2.456 27.346 1.00 95.12 96 PHE A O 1
ATOM 769 N N . GLY A 1 97 ? -9.725 -4.435 26.359 1.00 94.06 97 GLY A N 1
ATOM 770 C CA . GLY A 1 97 ? -10.850 -4.814 27.218 1.00 94.06 97 GLY A CA 1
ATOM 771 C C . GLY A 1 97 ? -12.121 -3.985 27.007 1.00 94.06 97 GLY A C 1
ATOM 772 O O . GLY A 1 97 ? -12.973 -3.948 27.893 1.00 94.06 97 GLY A O 1
ATOM 773 N N . VAL A 1 98 ? -12.265 -3.321 25.857 1.00 94.81 98 VAL A N 1
ATOM 774 C CA . VAL A 1 98 ? -13.456 -2.529 25.522 1.00 94.81 98 VAL A CA 1
ATOM 775 C C . VAL A 1 98 ? -14.654 -3.449 25.295 1.00 94.81 98 VAL A C 1
ATOM 777 O O . VAL A 1 98 ? -14.565 -4.473 24.608 1.00 94.81 98 VAL A O 1
ATOM 780 N N . GLY A 1 99 ? -15.806 -3.079 25.859 1.00 93.56 99 GLY A N 1
ATOM 781 C CA . GLY A 1 99 ? -17.032 -3.856 25.716 1.00 93.56 99 GLY A CA 1
ATOM 782 C C . GLY A 1 99 ? -17.485 -3.941 24.256 1.00 93.56 99 GLY A C 1
ATOM 783 O O . GLY A 1 99 ? -17.489 -2.947 23.534 1.00 93.56 99 GLY A O 1
ATOM 784 N N . LYS A 1 100 ? -17.936 -5.121 23.809 1.00 90.75 100 LYS A N 1
ATOM 785 C CA . LYS A 1 100 ? -18.415 -5.309 22.424 1.00 90.75 100 LYS A CA 1
ATOM 786 C C . LYS A 1 100 ? -19.538 -4.328 22.057 1.00 90.75 100 LYS A C 1
ATOM 788 O O . LYS A 1 100 ? -19.533 -3.769 20.964 1.00 90.75 100 LYS A O 1
ATOM 793 N N . GLU A 1 101 ? -20.481 -4.115 22.973 1.00 92.25 101 GLU A N 1
ATOM 794 C CA . GLU A 1 101 ? -21.602 -3.191 22.761 1.00 92.25 101 GLU A CA 1
ATOM 795 C C . GLU A 1 101 ? -21.159 -1.725 22.761 1.00 92.25 101 GLU A C 1
ATOM 797 O O . GLU A 1 101 ? -21.700 -0.924 22.004 1.00 92.25 101 GLU A O 1
ATOM 802 N N . GLU A 1 102 ? -20.141 -1.375 23.549 1.00 93.25 102 GLU A N 1
ATOM 803 C CA . GLU A 1 102 ? -19.552 -0.033 23.560 1.00 93.25 102 GLU A CA 1
ATOM 804 C C . GLU A 1 102 ? -18.878 0.276 22.218 1.00 93.25 102 GLU A C 1
ATOM 806 O O . GLU A 1 102 ? -19.170 1.297 21.593 1.00 93.25 102 GLU A O 1
ATOM 811 N N . LEU A 1 103 ? -18.048 -0.651 21.728 1.00 92.50 103 LEU A N 1
ATOM 812 C CA . LEU A 1 103 ? -17.365 -0.529 20.442 1.00 92.50 103 LEU A CA 1
ATOM 813 C C . LEU A 1 103 ? -18.371 -0.399 19.291 1.00 92.50 103 LEU A C 1
ATOM 815 O O . LEU A 1 103 ? -18.251 0.484 18.441 1.00 92.50 103 LEU A O 1
ATOM 819 N N . ARG A 1 104 ? -19.409 -1.244 19.301 1.00 92.62 104 ARG A N 1
ATOM 820 C CA . ARG A 1 104 ? -20.476 -1.216 18.298 1.00 92.62 104 ARG A CA 1
ATOM 821 C C . ARG A 1 104 ? -21.265 0.089 18.335 1.00 92.62 104 ARG A C 1
ATOM 823 O O . ARG A 1 104 ? -21.463 0.703 17.291 1.00 92.62 104 ARG A O 1
ATOM 830 N N . THR A 1 105 ? -21.652 0.538 19.528 1.00 93.06 105 THR A N 1
ATOM 831 C CA . THR A 1 105 ? -22.374 1.803 19.715 1.00 93.06 105 THR A CA 1
ATOM 832 C C . THR A 1 105 ? -21.562 2.974 19.175 1.00 93.06 105 THR A C 1
ATOM 834 O O . THR A 1 105 ? -22.103 3.819 18.465 1.00 93.06 105 THR A O 1
ATOM 837 N N . ALA A 1 106 ? -20.254 3.012 19.434 1.00 92.44 106 ALA A N 1
ATOM 838 C CA . ALA A 1 106 ? -19.409 4.096 18.954 1.00 92.44 106 ALA A CA 1
ATOM 839 C C . ALA A 1 106 ? -19.279 4.132 17.420 1.00 92.44 106 ALA A C 1
ATOM 841 O O . ALA A 1 106 ? -19.338 5.214 16.832 1.00 92.44 106 ALA A O 1
ATOM 842 N N . VAL A 1 107 ? -19.165 2.972 16.762 1.00 93.06 107 VAL A N 1
ATOM 843 C CA . VAL A 1 107 ? -19.154 2.877 15.288 1.00 93.06 107 VAL A CA 1
ATOM 844 C C . VAL A 1 107 ? -20.518 3.254 14.693 1.00 93.06 107 VAL A C 1
ATOM 846 O O . VAL A 1 107 ? -20.591 3.963 13.687 1.00 93.06 107 VAL A O 1
ATOM 849 N N . ASP A 1 108 ? -21.621 2.849 15.321 1.00 92.06 108 ASP A N 1
ATOM 850 C CA . ASP A 1 108 ? -22.966 3.210 14.860 1.00 92.06 108 ASP A CA 1
ATOM 851 C C . ASP A 1 108 ? -23.244 4.714 15.029 1.00 92.06 108 ASP A C 1
ATOM 853 O O . ASP A 1 108 ? -23.830 5.349 14.143 1.00 92.06 108 ASP A O 1
ATOM 857 N N . MET A 1 109 ? -22.765 5.319 16.121 1.00 90.56 109 MET A N 1
ATOM 858 C CA . MET A 1 109 ? -22.793 6.769 16.327 1.00 90.56 109 MET A CA 1
ATOM 859 C C . MET A 1 109 ? -21.948 7.504 15.282 1.00 90.56 109 MET A C 1
ATOM 861 O O . MET A 1 109 ? -22.418 8.494 14.720 1.00 90.56 109 MET A O 1
ATOM 865 N N . PHE A 1 110 ? -20.755 6.988 14.964 1.00 90.69 110 PHE A N 1
ATOM 866 C CA . PHE A 1 110 ? -19.866 7.522 13.927 1.00 90.69 110 PHE A CA 1
ATOM 867 C C . PHE A 1 110 ? -20.575 7.585 12.568 1.00 90.69 110 PHE A C 1
ATOM 869 O O . PHE A 1 110 ? -20.720 8.660 11.987 1.00 90.69 110 PHE A O 1
ATOM 876 N N . ARG A 1 111 ? -21.150 6.461 12.125 1.00 89.62 111 ARG A N 1
ATOM 877 C CA . ARG A 1 111 ? -21.896 6.360 10.857 1.00 89.62 111 ARG A CA 1
ATOM 878 C C . ARG A 1 111 ? -23.162 7.214 10.816 1.00 89.62 111 ARG A C 1
ATOM 880 O O . ARG A 1 111 ? -23.632 7.600 9.743 1.00 89.62 111 ARG A O 1
ATOM 887 N N . SER A 1 112 ? -23.776 7.453 11.971 1.00 84.75 112 SER A N 1
ATOM 888 C CA . SER A 1 112 ? -25.001 8.252 12.081 1.00 84.75 112 SER A CA 1
ATOM 889 C C . SER A 1 112 ? -24.718 9.755 12.051 1.00 84.75 112 SER A C 1
ATOM 891 O O . SER A 1 112 ? -25.549 10.513 11.544 1.00 84.75 112 SER A O 1
ATOM 893 N N . GLY A 1 113 ? -23.539 10.182 12.518 1.00 70.62 113 GLY A N 1
ATOM 894 C CA . GLY A 1 113 ? -23.057 11.561 12.407 1.00 70.62 113 GLY A CA 1
ATOM 895 C C . GLY A 1 113 ? -22.972 12.040 10.955 1.00 70.62 113 GLY A C 1
ATOM 896 O O . GLY A 1 113 ? -23.491 13.109 10.631 1.00 70.62 113 GLY A O 1
ATOM 897 N N . ASP A 1 114 ? -22.459 11.198 10.054 1.00 58.69 114 ASP A N 1
ATOM 898 C CA . ASP A 1 114 ? -22.346 11.517 8.621 1.00 58.69 114 ASP A CA 1
ATOM 899 C C . ASP A 1 114 ? -23.710 11.696 7.927 1.00 58.69 114 ASP A C 1
ATOM 901 O O . ASP A 1 114 ? -23.855 12.458 6.967 1.00 58.69 114 ASP A O 1
ATOM 905 N N . LYS A 1 115 ? -24.762 11.031 8.427 1.00 56.97 115 LYS A N 1
ATOM 906 C CA . LYS A 1 115 ? -26.111 11.085 7.835 1.00 56.97 115 LYS A CA 1
ATOM 907 C C . LYS A 1 115 ? -26.872 12.368 8.169 1.00 56.97 115 LYS A C 1
ATOM 909 O O . LYS A 1 115 ? -27.763 12.747 7.405 1.00 56.97 115 LYS A O 1
A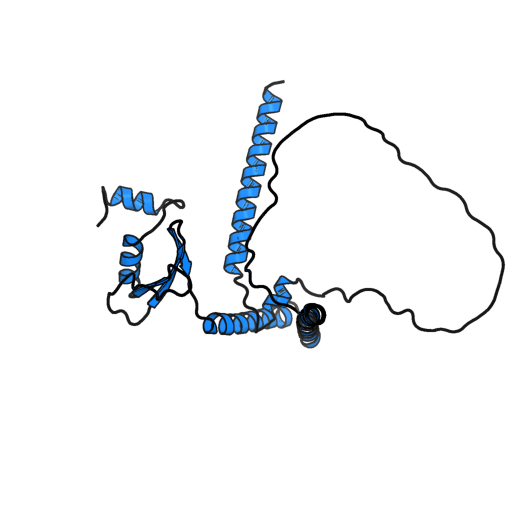TOM 914 N N . LYS A 1 116 ? -26.549 13.055 9.272 1.00 52.94 116 LYS A N 1
ATOM 915 C CA . LYS A 1 116 ? -27.238 14.299 9.664 1.00 52.94 116 LYS A CA 1
ATOM 916 C C . LYS A 1 116 ? -26.856 15.483 8.762 1.00 52.94 116 LYS A C 1
ATOM 918 O O . LYS A 1 116 ? -27.684 16.365 8.564 1.00 52.94 116 LYS A O 1
ATOM 923 N N . ASN A 1 117 ? -25.672 15.449 8.143 1.00 50.22 117 ASN A N 1
ATOM 924 C CA . ASN A 1 117 ? -25.179 16.509 7.253 1.00 50.22 117 ASN A CA 1
ATOM 925 C C . ASN A 1 117 ? -25.756 16.444 5.818 1.00 50.22 117 ASN A C 1
ATOM 927 O O . ASN A 1 117 ? -25.720 17.417 5.075 1.00 50.22 117 ASN A O 1
ATOM 931 N N . ARG A 1 118 ? -26.341 15.308 5.404 1.00 54.62 118 ARG A N 1
ATOM 932 C CA . ARG A 1 118 ? -26.874 15.130 4.035 1.00 54.62 118 ARG A CA 1
ATOM 933 C C . ARG A 1 118 ? -28.295 15.647 3.811 1.00 54.62 118 ARG A C 1
ATOM 935 O O . ARG A 1 118 ? -28.724 15.723 2.666 1.00 54.62 118 ARG A O 1
ATOM 942 N N . LYS A 1 119 ? -29.046 15.998 4.861 1.00 43.09 119 LYS A N 1
ATOM 943 C CA . LYS A 1 119 ? -30.432 16.486 4.706 1.00 43.09 119 LYS A CA 1
ATOM 944 C C . LYS A 1 119 ? -30.539 17.986 4.386 1.00 43.09 119 LYS A C 1
ATOM 946 O O . LYS A 1 119 ? -31.654 18.469 4.227 1.00 43.09 119 LYS A O 1
ATOM 951 N N . SER A 1 120 ? -29.419 18.701 4.255 1.00 48.88 120 SER A N 1
ATOM 952 C CA . SER A 1 120 ? -29.384 20.140 3.940 1.00 48.88 120 SER A CA 1
ATOM 953 C C . SER A 1 120 ? -28.639 20.512 2.651 1.00 48.88 120 SER A C 1
ATOM 955 O O . SER A 1 120 ? -28.625 21.687 2.305 1.00 48.88 120 SER A O 1
ATOM 957 N N . ALA A 1 121 ? -28.061 19.561 1.912 1.00 39.22 121 ALA A N 1
ATOM 958 C CA . ALA A 1 121 ? -27.345 19.845 0.664 1.00 39.22 121 ALA A CA 1
ATOM 959 C C . ALA A 1 121 ? -27.959 19.064 -0.506 1.00 39.22 121 ALA A C 1
ATOM 961 O O . ALA A 1 121 ? -27.546 17.957 -0.847 1.00 39.22 121 ALA A O 1
ATOM 962 N N . SER A 1 122 ? -29.001 19.661 -1.084 1.00 45.88 122 SER A N 1
ATOM 963 C CA . SER A 1 122 ? -29.408 19.437 -2.469 1.00 45.88 122 SER A CA 1
ATOM 964 C C . SER A 1 122 ? -28.537 20.313 -3.373 1.00 45.88 122 SER A C 1
ATOM 966 O O . SER A 1 122 ? -28.199 21.428 -2.987 1.00 45.88 122 SER A O 1
ATOM 968 N N . VAL A 1 123 ? -28.309 19.834 -4.599 1.00 35.56 123 VAL A N 1
ATOM 969 C CA . VAL A 1 123 ? -27.509 20.405 -5.700 1.00 35.56 123 VAL A CA 1
ATOM 970 C C . VAL A 1 123 ? -26.033 20.000 -5.651 1.00 35.56 123 VAL A C 1
ATOM 972 O O . VAL A 1 123 ? -25.310 20.272 -4.699 1.00 35.56 123 VAL A O 1
ATOM 975 N N . GLY A 1 124 ? -25.632 19.262 -6.687 1.00 36.91 124 GLY A N 1
ATOM 976 C CA . GLY A 1 124 ? -24.310 18.675 -6.823 1.00 36.91 124 GLY A CA 1
ATOM 977 C C . GLY A 1 124 ? -23.217 19.683 -7.152 1.00 36.91 124 GLY A C 1
ATOM 978 O O . GLY A 1 124 ? -23.479 20.766 -7.663 1.00 36.91 124 GLY A O 1
ATOM 979 N N . SER A 1 125 ? -21.986 19.264 -6.898 1.00 35.62 125 SER A N 1
ATOM 980 C CA . SER A 1 125 ? -20.824 19.667 -7.676 1.00 35.62 125 SER A CA 1
ATOM 981 C C . SER A 1 125 ? -19.743 18.619 -7.477 1.00 35.62 125 SER A C 1
ATOM 983 O O . SER A 1 125 ? -19.482 18.171 -6.360 1.00 35.62 125 SER A O 1
ATOM 985 N N . GLU A 1 126 ? -19.171 18.217 -8.598 1.00 43.25 126 GLU A N 1
ATOM 986 C CA . GLU A 1 126 ? -17.875 17.573 -8.710 1.00 43.25 126 GLU A CA 1
ATOM 987 C C . GLU A 1 126 ? -16.823 18.558 -8.174 1.00 43.25 126 GLU A C 1
ATOM 989 O O . GLU A 1 126 ? -16.934 19.756 -8.432 1.00 43.25 126 GLU A O 1
ATOM 994 N N . ASP A 1 127 ? -15.900 18.084 -7.335 1.00 33.88 127 ASP A N 1
ATOM 995 C CA . ASP A 1 127 ? -14.459 18.318 -7.485 1.00 33.88 127 ASP A CA 1
ATOM 996 C C . ASP A 1 127 ? -13.688 17.740 -6.293 1.00 33.88 127 ASP A C 1
ATOM 998 O O . ASP A 1 127 ? -13.970 17.993 -5.119 1.00 33.88 127 ASP A O 1
ATOM 1002 N N . ALA A 1 128 ? -12.700 16.913 -6.625 1.00 44.91 128 ALA A N 1
ATOM 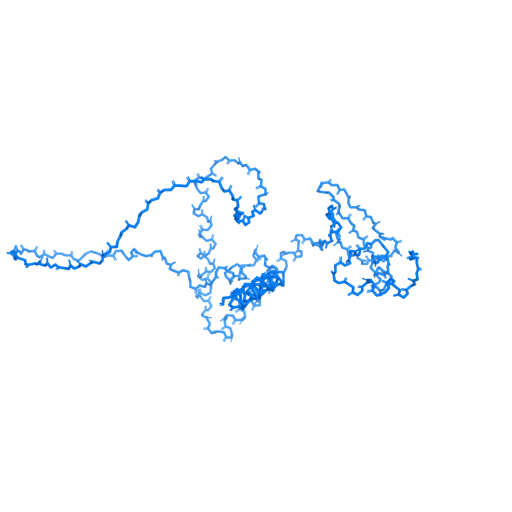1003 C CA . ALA A 1 128 ? -11.689 16.438 -5.703 1.00 44.91 128 ALA A CA 1
ATOM 1004 C C . ALA A 1 128 ? -10.763 17.612 -5.359 1.00 44.91 128 ALA A C 1
ATOM 1006 O O . ALA A 1 128 ? -9.922 17.988 -6.171 1.00 44.91 128 ALA A O 1
ATOM 1007 N N . ASN A 1 129 ? -10.915 18.191 -4.167 1.00 31.75 129 ASN A N 1
ATOM 1008 C CA . ASN A 1 129 ? -9.962 19.172 -3.661 1.00 31.75 129 ASN A CA 1
ATOM 1009 C C . ASN A 1 129 ? -8.912 18.468 -2.793 1.00 31.75 129 ASN A C 1
ATOM 1011 O O . ASN A 1 129 ? -9.184 18.057 -1.662 1.00 31.75 129 ASN A O 1
ATOM 1015 N N . PHE A 1 130 ? -7.737 18.289 -3.386 1.00 35.47 130 PHE A N 1
ATOM 1016 C CA . PHE A 1 130 ? -6.486 17.945 -2.730 1.00 35.47 130 PHE A CA 1
ATOM 1017 C C . PHE A 1 130 ? -5.738 19.255 -2.437 1.00 35.47 130 PHE A C 1
ATOM 1019 O O . PHE A 1 130 ? -5.703 20.130 -3.300 1.00 35.47 130 PHE A O 1
ATOM 1026 N N . ASP A 1 131 ? -5.111 19.321 -1.257 1.00 38.91 131 ASP A N 1
ATOM 1027 C CA . ASP A 1 131 ? -4.126 20.326 -0.824 1.00 38.91 131 ASP A CA 1
ATOM 1028 C C . ASP A 1 131 ? -4.633 21.764 -0.527 1.00 38.91 131 ASP A C 1
ATOM 1030 O O . ASP A 1 131 ? -5.628 22.226 -1.062 1.00 38.91 131 ASP A O 1
ATOM 1034 N N . CYS A 1 132 ? -4.042 22.571 0.365 1.00 32.44 132 CYS A N 1
ATOM 1035 C CA . CYS A 1 132 ? -2.669 22.589 0.871 1.00 32.44 132 CYS A CA 1
ATOM 1036 C C . CYS A 1 132 ? -2.536 23.416 2.182 1.00 32.44 132 CYS A C 1
ATOM 1038 O O . CYS A 1 132 ? -3.440 24.154 2.573 1.00 32.44 132 CYS A O 1
ATOM 1040 N N . LEU A 1 133 ? -1.358 23.303 2.808 1.00 34.38 133 LEU A N 1
ATOM 1041 C CA . LEU A 1 133 ? -0.812 24.075 3.942 1.00 34.38 133 LEU A CA 1
ATOM 1042 C C . LEU A 1 133 ? -0.885 25.615 3.778 1.00 34.38 133 LEU A C 1
ATOM 1044 O O . LEU A 1 133 ? -0.890 26.111 2.648 1.00 34.38 133 LEU A O 1
ATOM 1048 N N . PRO A 1 134 ? -0.849 26.396 4.881 1.00 34.56 134 PRO A N 1
ATOM 1049 C CA . PRO A 1 134 ? -0.790 27.853 4.816 1.00 34.56 134 PRO A CA 1
ATOM 1050 C C . PRO A 1 134 ? 0.619 28.326 4.423 1.00 34.56 134 PRO A C 1
ATOM 1052 O O . PRO A 1 134 ? 1.607 27.979 5.066 1.00 34.56 134 PRO A O 1
ATOM 1055 N N . LYS A 1 135 ? 0.704 29.139 3.364 1.00 33.75 135 LYS A N 1
ATOM 1056 C CA . LYS A 1 135 ? 1.907 29.903 3.012 1.00 33.75 135 LYS A CA 1
ATOM 1057 C C . LYS A 1 135 ? 1.958 31.191 3.831 1.00 33.75 135 LYS A C 1
ATOM 1059 O O . LYS A 1 135 ? 1.053 32.016 3.726 1.00 33.75 135 LYS A O 1
ATOM 1064 N N . GLU A 1 136 ? 3.044 31.385 4.569 1.00 29.38 136 GLU A N 1
ATOM 1065 C CA . GLU A 1 136 ? 3.512 32.716 4.954 1.00 29.38 136 GLU A CA 1
ATOM 1066 C C . GLU A 1 136 ? 4.295 33.375 3.808 1.00 29.38 136 GLU A C 1
ATOM 1068 O O . GLU A 1 136 ? 4.968 32.694 3.030 1.00 29.38 136 GLU A O 1
ATOM 1073 N N . GLY A 1 137 ? 4.236 34.713 3.751 1.00 25.89 137 GLY A N 1
ATOM 1074 C CA . GLY A 1 137 ? 5.288 35.538 3.150 1.00 25.89 137 GLY A CA 1
ATOM 1075 C C . GLY A 1 137 ? 4.848 36.755 2.322 1.00 25.89 137 GLY A C 1
ATOM 1076 O O . GLY A 1 137 ? 4.720 36.652 1.107 1.00 25.89 137 GLY A O 1
ATOM 1077 N N . SER A 1 138 ? 4.801 37.926 2.981 1.00 25.75 138 SER A N 1
ATOM 1078 C CA . SER A 1 138 ? 5.484 39.187 2.586 1.00 25.75 138 SER A CA 1
ATOM 1079 C C . SER A 1 138 ? 4.649 40.465 2.303 1.00 25.75 138 SER A C 1
ATOM 1081 O O . SER A 1 138 ? 4.103 40.660 1.222 1.00 25.75 138 SER A O 1
ATOM 1083 N N . ASN A 1 139 ? 4.715 41.362 3.306 1.00 24.12 139 ASN A N 1
ATOM 1084 C CA . ASN A 1 139 ? 4.984 42.819 3.309 1.00 24.12 139 ASN A CA 1
ATOM 1085 C C . ASN A 1 139 ? 3.976 43.849 2.739 1.00 24.12 139 ASN A C 1
ATOM 1087 O O . ASN A 1 139 ? 3.785 43.928 1.535 1.00 24.12 139 ASN A O 1
ATOM 1091 N N . THR A 1 140 ? 3.478 44.764 3.600 1.00 24.58 140 THR A N 1
ATOM 1092 C CA . THR A 1 140 ? 4.027 46.137 3.812 1.00 24.58 140 THR A CA 1
ATOM 1093 C C . THR A 1 140 ? 3.358 46.898 4.985 1.00 24.58 140 THR A C 1
ATOM 1095 O O . THR A 1 140 ? 2.139 46.997 5.049 1.00 24.58 140 THR A O 1
ATOM 1098 N N . SER A 1 141 ? 4.211 47.501 5.831 1.00 25.27 141 SER A N 1
ATOM 1099 C CA . SER A 1 141 ? 4.104 48.778 6.580 1.00 25.27 141 SER A CA 1
ATOM 1100 C C . SER A 1 141 ? 3.017 49.048 7.653 1.00 25.27 141 SER A C 1
ATOM 1102 O O . SER A 1 141 ? 1.907 49.454 7.336 1.00 25.27 141 SER A O 1
ATOM 1104 N N . SER A 1 142 ? 3.502 49.105 8.906 1.00 26.28 142 SER A N 1
ATOM 1105 C CA . SER A 1 142 ? 3.582 50.318 9.757 1.00 26.28 142 SER A CA 1
ATOM 1106 C C . SER A 1 142 ? 2.438 50.697 10.725 1.00 26.28 142 SER A C 1
ATOM 1108 O O . SER A 1 142 ? 1.324 51.001 10.323 1.00 26.28 142 SER A O 1
ATOM 1110 N N . GLU A 1 143 ? 2.873 50.874 11.984 1.00 24.77 143 GLU A N 1
ATOM 1111 C CA . GLU A 1 143 ? 2.376 51.734 13.079 1.00 24.77 143 GLU A CA 1
ATOM 1112 C C . GLU A 1 143 ? 1.427 51.195 14.179 1.00 24.77 143 GLU A C 1
ATOM 1114 O O . GLU A 1 143 ? 0.210 51.195 14.058 1.00 24.77 143 GLU A O 1
ATOM 1119 N N . ARG A 1 144 ? 2.069 51.004 15.350 1.00 26.23 144 ARG A N 1
ATOM 1120 C CA . ARG A 1 144 ? 1.764 51.591 16.679 1.00 26.23 144 ARG A CA 1
ATOM 1121 C C . ARG A 1 144 ? 0.867 50.822 17.669 1.00 26.23 144 ARG A C 1
ATOM 1123 O O . ARG A 1 144 ? -0.349 50.931 17.640 1.00 26.23 144 ARG A O 1
ATOM 1130 N N . ARG A 1 145 ? 1.581 50.354 18.705 1.00 25.23 145 ARG A N 1
ATOM 1131 C CA . ARG A 1 145 ? 1.488 50.749 20.130 1.00 25.23 145 ARG A CA 1
ATOM 1132 C C . ARG A 1 145 ? 0.803 49.751 21.075 1.00 25.23 145 ARG A C 1
ATOM 1134 O O . ARG A 1 145 ? -0.315 49.305 20.855 1.00 25.23 145 ARG A O 1
ATOM 1141 N N . GLU A 1 146 ? 1.578 49.465 22.119 1.00 24.64 146 GLU A N 1
ATOM 1142 C CA . GLU A 1 146 ? 1.297 48.805 23.394 1.00 24.64 146 GLU A CA 1
ATOM 1143 C C . GLU A 1 146 ? 0.001 49.302 24.054 1.00 24.64 146 GLU A C 1
ATOM 1145 O O . GLU A 1 146 ? -0.377 50.456 23.869 1.00 24.64 146 GLU A O 1
ATOM 1150 N N . GLU A 1 147 ? -0.627 48.475 24.890 1.00 27.03 147 GLU A N 1
ATOM 1151 C CA . GLU A 1 147 ? -0.640 48.718 26.339 1.00 27.03 147 GLU A CA 1
ATOM 1152 C C . GLU A 1 147 ? -1.308 47.567 27.109 1.00 27.03 147 GLU A C 1
ATOM 1154 O O . GLU A 1 147 ? -2.123 46.798 26.604 1.00 27.03 147 GLU A O 1
ATOM 1159 N N . ASP A 1 148 ? -0.820 47.465 28.332 1.00 23.19 148 ASP A N 1
ATOM 1160 C CA . ASP A 1 148 ? -0.844 46.405 29.324 1.00 23.19 148 ASP A CA 1
ATOM 1161 C C . ASP A 1 148 ? -2.049 46.551 30.288 1.00 23.19 148 ASP A C 1
ATOM 1163 O O . ASP A 1 148 ? -2.774 47.545 30.230 1.00 23.19 148 ASP A O 1
ATOM 1167 N N . TRP A 1 149 ? -2.170 45.597 31.217 1.00 26.73 149 TRP A N 1
ATOM 1168 C CA . TRP A 1 149 ? -2.842 45.645 32.532 1.00 26.73 149 TRP A CA 1
ATOM 1169 C C . TRP A 1 149 ? -4.031 44.722 32.846 1.00 26.73 149 TRP A C 1
ATOM 1171 O O . TRP A 1 149 ? -5.146 44.809 32.333 1.00 26.73 149 TRP A O 1
ATOM 1181 N N . GLU A 1 150 ? -3.727 43.887 33.843 1.00 25.97 150 GLU A N 1
ATOM 1182 C CA . GLU A 1 150 ? -4.564 43.110 34.746 1.00 25.97 150 GLU A CA 1
ATOM 1183 C C . GLU A 1 150 ? -5.582 43.949 35.548 1.00 25.97 150 GLU A C 1
ATOM 1185 O O . GLU A 1 150 ? -5.362 45.121 35.843 1.00 25.97 150 GLU A O 1
ATOM 1190 N N . GLY A 1 151 ? -6.590 43.260 36.100 1.00 23.73 151 GLY A N 1
ATOM 1191 C CA . GLY A 1 151 ? -6.826 43.383 37.542 1.00 23.73 151 GLY A CA 1
ATOM 1192 C C . GLY A 1 151 ? -8.201 43.855 38.025 1.00 23.73 151 GLY A C 1
ATOM 1193 O O . GLY A 1 151 ? -8.478 45.043 38.125 1.00 23.73 151 GLY A O 1
ATOM 1194 N N . ASN A 1 152 ? -8.923 42.876 38.574 1.00 23.12 152 ASN A N 1
ATOM 1195 C CA . ASN A 1 152 ? -9.634 42.903 39.859 1.00 23.12 152 ASN A CA 1
ATOM 1196 C C . ASN A 1 152 ? -11.161 43.085 39.972 1.00 23.12 152 ASN A C 1
ATOM 1198 O O . ASN A 1 152 ? -11.817 43.922 39.365 1.00 23.12 152 ASN A O 1
ATOM 1202 N N . ASN A 1 153 ? -11.654 42.221 40.865 1.00 26.14 153 ASN A N 1
ATOM 1203 C CA . ASN A 1 153 ? -12.988 42.001 41.411 1.00 26.14 153 ASN A CA 1
ATOM 1204 C C . ASN A 1 153 ? -13.469 43.155 42.312 1.00 26.14 153 ASN A C 1
ATOM 1206 O O . ASN A 1 153 ? -12.624 43.786 42.938 1.00 26.14 153 ASN A O 1
ATOM 1210 N N . THR A 1 154 ? -14.791 43.302 42.494 1.00 25.77 154 THR A N 1
ATOM 1211 C CA . THR A 1 154 ? -15.540 42.970 43.738 1.00 25.77 154 THR A CA 1
ATOM 1212 C C . THR A 1 154 ? -17.035 43.350 43.650 1.00 25.77 154 THR A C 1
ATOM 1214 O O . THR A 1 154 ? -17.417 44.237 42.896 1.00 25.77 154 THR A O 1
ATOM 1217 N N . ASP A 1 155 ? -17.834 42.667 44.487 1.00 25.94 155 ASP A N 1
ATOM 1218 C CA . ASP A 1 155 ? -19.079 43.103 45.161 1.00 25.94 155 ASP A CA 1
ATOM 1219 C C . ASP A 1 155 ? -20.450 42.483 44.775 1.00 25.94 155 ASP A C 1
ATOM 1221 O O . ASP A 1 155 ? -20.923 42.513 43.646 1.00 25.94 155 ASP A O 1
ATOM 1225 N N . ASN A 1 156 ? -21.098 41.949 45.821 1.00 27.27 156 ASN A N 1
ATOM 1226 C CA . ASN A 1 156 ? -22.463 41.411 46.015 1.00 27.27 156 ASN A CA 1
ATOM 1227 C C . ASN A 1 156 ? -22.995 42.032 47.347 1.00 27.27 156 ASN A C 1
ATOM 1229 O O . ASN A 1 156 ? -22.151 42.544 48.090 1.00 27.27 156 ASN A O 1
ATOM 1233 N N . PRO A 1 157 ? -24.239 41.808 47.860 1.00 47.66 157 PRO A N 1
ATOM 1234 C CA . PRO A 1 157 ? -25.619 41.635 47.329 1.00 47.66 157 PRO A CA 1
ATOM 1235 C C . PRO A 1 157 ? -26.624 42.599 48.091 1.00 47.66 157 PRO A C 1
ATOM 1237 O O . PRO A 1 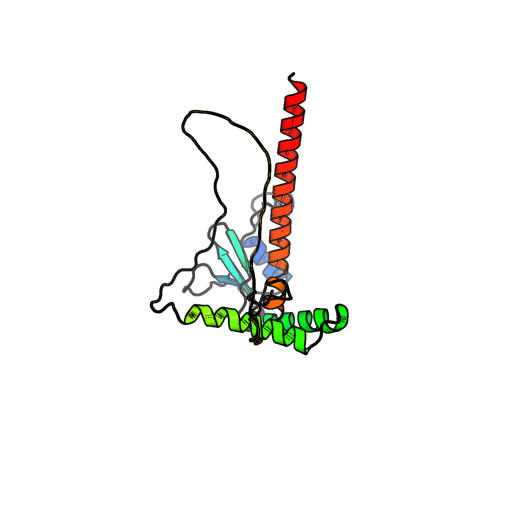157 ? -26.112 43.616 48.566 1.00 47.66 157 PRO A O 1
ATOM 1240 N N . PRO A 1 158 ? -27.986 42.426 48.243 1.00 38.00 158 PRO A N 1
ATOM 1241 C CA . PRO A 1 158 ? -28.699 41.323 48.953 1.00 38.00 158 PRO A CA 1
ATOM 1242 C C . PRO A 1 158 ? -30.138 40.943 48.438 1.00 38.00 158 PRO A C 1
ATOM 1244 O O . PRO A 1 158 ? -30.577 41.358 47.372 1.00 38.00 158 PRO A O 1
ATOM 1247 N N . GLU A 1 159 ? -30.825 40.090 49.216 1.00 29.62 159 GLU A N 1
ATOM 1248 C CA . GLU A 1 159 ? -31.933 39.130 48.968 1.00 29.62 159 GLU A CA 1
ATOM 1249 C C . GLU A 1 159 ? -33.401 39.657 48.979 1.00 29.62 159 GLU A C 1
ATOM 1251 O O . GLU A 1 159 ? -33.670 40.647 49.648 1.00 29.62 159 GLU A O 1
ATOM 1256 N N . ASP A 1 160 ? -34.369 38.915 48.379 1.00 27.47 160 ASP A N 1
ATOM 1257 C CA . ASP A 1 160 ? -35.640 38.485 49.045 1.00 27.47 160 ASP A CA 1
ATOM 1258 C C . ASP A 1 160 ? -36.537 37.487 48.222 1.00 27.47 160 ASP A C 1
ATOM 1260 O O . ASP A 1 160 ? -37.082 37.804 47.170 1.00 27.47 160 ASP A O 1
ATOM 1264 N N . LYS A 1 161 ? -36.705 36.270 48.777 1.00 33.28 161 LYS A N 1
ATOM 1265 C CA . LYS A 1 161 ? -37.911 35.401 48.965 1.00 33.28 161 LYS A CA 1
ATOM 1266 C C . LYS A 1 161 ? -38.878 34.914 47.837 1.00 33.28 161 LYS A C 1
ATOM 1268 O O . LYS A 1 161 ? -39.788 35.611 47.414 1.00 33.28 161 LYS A O 1
ATOM 1273 N N . LEU A 1 162 ? -38.862 33.568 47.688 1.00 24.28 162 LEU A N 1
ATOM 1274 C CA . LEU A 1 162 ? -39.963 32.575 47.891 1.00 24.28 162 LEU A CA 1
ATOM 1275 C C . LEU A 1 162 ? -40.977 32.240 46.750 1.00 24.28 162 LEU A C 1
ATOM 1277 O O . LEU A 1 162 ? -41.923 32.987 46.530 1.00 24.28 162 LEU A O 1
ATOM 1281 N N . ARG A 1 163 ? -40.901 31.010 46.179 1.00 30.39 163 ARG A N 1
ATOM 1282 C CA . ARG A 1 163 ? -41.884 29.875 46.294 1.00 30.39 163 ARG A CA 1
ATOM 1283 C C . ARG A 1 163 ? -41.734 28.779 45.198 1.00 30.39 163 ARG A C 1
ATOM 1285 O O . ARG A 1 163 ? -42.119 28.974 44.059 1.00 30.39 163 ARG A O 1
ATOM 1292 N N . GLN A 1 164 ? -41.243 27.607 45.626 1.00 26.92 164 GLN A N 1
ATOM 1293 C CA . GLN A 1 164 ? -41.813 26.247 45.468 1.00 26.92 164 GLN A CA 1
ATOM 1294 C C . GLN A 1 164 ? -42.119 25.637 44.067 1.00 26.92 164 GLN A C 1
ATOM 1296 O O . GLN A 1 164 ? -43.183 25.858 43.508 1.00 26.92 164 GLN A O 1
ATOM 1301 N N . GLY A 1 165 ? -41.236 24.719 43.631 1.00 23.12 165 GLY A N 1
ATOM 1302 C CA . GLY A 1 165 ? -41.539 23.324 43.236 1.00 23.12 165 GLY A CA 1
ATOM 1303 C C . GLY A 1 165 ? -42.247 23.014 41.905 1.00 23.12 165 GLY A C 1
ATOM 1304 O O . GLY A 1 165 ? -43.449 23.212 41.788 1.00 23.12 165 GLY A O 1
ATOM 1305 N N . THR A 1 166 ? -41.546 22.371 40.961 1.00 28.02 166 THR A N 1
ATOM 1306 C CA . THR A 1 166 ? -41.712 20.948 40.558 1.00 28.02 166 THR A CA 1
ATOM 1307 C C . THR A 1 166 ? -40.647 20.618 39.503 1.00 28.02 166 THR A C 1
ATOM 1309 O O . THR A 1 166 ? -40.366 21.419 38.617 1.00 28.02 166 THR A O 1
ATOM 1312 N N . GLU A 1 167 ? -40.001 19.470 39.672 1.00 39.31 167 GLU A N 1
ATOM 1313 C CA . GLU A 1 167 ? -38.911 18.942 38.857 1.00 39.31 167 GLU A CA 1
ATOM 1314 C C . GLU A 1 167 ? -39.364 18.661 37.417 1.00 39.31 167 GLU A C 1
ATOM 1316 O O . GLU A 1 167 ? -40.260 17.850 37.209 1.00 39.31 167 GLU A O 1
ATOM 1321 N N . GLU A 1 168 ? -38.694 19.247 36.422 1.00 31.05 168 GLU A N 1
ATOM 1322 C CA . GLU A 1 168 ? -38.608 18.654 35.085 1.00 31.05 168 GLU A CA 1
ATOM 1323 C C . GLU A 1 168 ? -37.164 18.702 34.585 1.00 31.05 168 GLU A C 1
ATOM 1325 O O . GLU A 1 168 ? -36.416 19.661 34.790 1.00 31.05 168 GLU A O 1
ATOM 1330 N N . ALA A 1 169 ? -36.760 17.571 34.018 1.00 34.19 169 ALA A N 1
ATOM 1331 C CA . ALA A 1 169 ? -35.390 17.165 33.800 1.00 34.19 169 ALA A CA 1
ATOM 1332 C C . ALA A 1 169 ? -34.602 18.159 32.939 1.00 34.19 169 ALA A C 1
ATOM 1334 O O . ALA A 1 169 ? -34.924 18.434 31.783 1.00 34.19 169 ALA A O 1
ATOM 1335 N N . LYS A 1 170 ? -33.488 18.626 33.503 1.00 29.67 170 LYS A N 1
ATOM 1336 C CA . LYS A 1 170 ? -32.419 19.305 32.780 1.00 29.67 170 LYS A CA 1
ATOM 1337 C C . LYS A 1 170 ? -31.892 18.335 31.720 1.00 29.67 170 LYS A C 1
ATOM 1339 O O . LYS A 1 170 ? -31.249 17.341 32.052 1.00 29.67 170 LYS A O 1
ATOM 1344 N N . CYS A 1 171 ? -32.190 18.604 30.454 1.00 31.53 171 CYS A N 1
ATOM 1345 C CA . CYS A 1 171 ? -31.530 17.947 29.334 1.00 31.53 171 CYS A CA 1
ATOM 1346 C C . CYS A 1 171 ? -30.016 18.192 29.491 1.00 31.53 171 CYS A C 1
ATOM 1348 O O . CYS A 1 171 ? -29.624 19.361 29.571 1.00 31.53 171 CYS A O 1
ATOM 1350 N N . PRO A 1 172 ? -29.149 17.167 29.612 1.00 41.09 172 PRO A N 1
ATOM 1351 C CA . PRO A 1 172 ? -27.721 17.414 29.636 1.00 41.09 172 PRO A CA 1
ATOM 1352 C C . PRO A 1 172 ? -27.295 17.752 28.210 1.00 41.09 172 PRO A C 1
ATOM 1354 O O . PRO A 1 172 ? -27.053 16.893 27.366 1.00 41.09 172 PRO A O 1
ATOM 1357 N N . GLU A 1 173 ? -27.249 19.051 27.957 1.00 47.28 173 GLU A N 1
ATOM 1358 C CA . GLU A 1 173 ? -26.705 19.689 26.774 1.00 47.28 173 GLU A CA 1
ATOM 1359 C C . GLU A 1 173 ? -25.179 19.521 26.788 1.00 47.28 173 GLU A C 1
ATOM 1361 O O . GLU A 1 173 ? -24.420 20.369 27.240 1.00 47.28 173 GLU A O 1
ATOM 1366 N N . ASN A 1 174 ? -24.724 18.349 26.360 1.00 50.22 174 ASN A N 1
ATOM 1367 C CA . ASN A 1 174 ? -23.401 18.146 25.793 1.00 50.22 174 ASN A CA 1
ATOM 1368 C C . ASN A 1 174 ? -23.581 17.137 24.656 1.00 50.22 174 ASN A C 1
ATOM 1370 O O . ASN A 1 174 ? -24.132 16.060 24.908 1.00 50.22 174 ASN A O 1
ATOM 1374 N N . PRO A 1 175 ? -23.161 17.436 23.410 1.00 57.25 175 PRO A N 1
ATOM 1375 C CA . PRO A 1 175 ? -23.124 16.403 22.386 1.00 57.25 175 PRO A CA 1
ATOM 1376 C C . PRO A 1 175 ? -22.304 15.232 22.945 1.00 57.25 175 PRO A C 1
ATOM 1378 O O . PRO A 1 175 ? -21.278 15.478 23.590 1.00 57.25 175 PRO A O 1
ATOM 1381 N N . PRO A 1 176 ? -22.759 13.978 22.780 1.00 59.31 176 PRO A N 1
ATOM 1382 C CA . PRO A 1 176 ? -22.050 12.845 23.344 1.00 59.31 176 PRO A CA 1
ATOM 1383 C C . PRO A 1 176 ? -20.616 12.874 22.821 1.00 59.31 176 PRO A C 1
ATOM 1385 O O . PRO A 1 176 ? -20.384 12.808 21.612 1.00 59.31 176 PRO A O 1
ATOM 1388 N N . LYS A 1 177 ? -19.658 13.059 23.735 1.00 65.94 177 LYS A N 1
ATOM 1389 C CA . LYS A 1 177 ? -18.239 13.066 23.390 1.00 65.94 177 LYS A CA 1
ATOM 1390 C C . LYS A 1 177 ? -17.917 11.703 22.792 1.00 65.94 177 LYS A C 1
ATOM 1392 O O . LYS A 1 177 ? -18.208 10.675 23.401 1.00 65.94 177 LYS A O 1
ATOM 1397 N N . MET A 1 178 ? -17.363 11.715 21.586 1.00 71.19 178 MET A N 1
ATOM 1398 C CA . MET A 1 178 ? -16.959 10.507 20.878 1.00 71.19 178 MET A CA 1
ATOM 1399 C C . MET A 1 178 ? -15.957 9.730 21.753 1.00 71.19 178 MET A C 1
ATOM 1401 O O . MET A 1 178 ? -14.931 10.311 22.110 1.00 71.19 178 MET A O 1
ATOM 1405 N N . PRO A 1 179 ? -16.215 8.461 22.120 1.00 79.00 179 PRO A N 1
ATOM 1406 C CA . PRO A 1 179 ? -15.373 7.744 23.086 1.00 79.00 179 PRO A CA 1
ATOM 1407 C C . PRO A 1 179 ? -14.020 7.292 22.513 1.00 79.00 179 PRO A C 1
ATOM 1409 O O . PRO A 1 179 ? -13.132 6.904 23.265 1.00 79.00 179 PRO A O 1
ATOM 1412 N N . PHE A 1 180 ? -13.833 7.369 21.193 1.00 87.88 180 PHE A N 1
ATOM 1413 C CA . PHE A 1 180 ? -12.617 6.938 20.507 1.00 87.88 180 PHE A CA 1
ATOM 1414 C C . PHE A 1 180 ? -12.103 8.016 19.553 1.00 87.88 180 PHE A C 1
ATOM 1416 O O . PHE A 1 180 ? -12.872 8.833 19.039 1.00 87.88 180 PHE A O 1
ATOM 1423 N N . ALA A 1 181 ? -10.798 7.976 19.273 1.00 91.56 181 ALA A N 1
ATOM 1424 C CA . ALA A 1 181 ? -10.198 8.796 18.230 1.00 91.56 181 ALA A CA 1
ATOM 1425 C C . ALA A 1 181 ? -10.858 8.512 16.870 1.00 91.56 181 ALA A C 1
ATOM 1427 O O . ALA A 1 181 ? -11.201 7.375 16.540 1.00 91.56 181 ALA A O 1
ATOM 1428 N N . TYR A 1 182 ? -11.007 9.549 16.049 1.00 91.50 182 TYR A N 1
ATOM 1429 C CA . TYR A 1 182 ? -11.679 9.451 14.749 1.00 91.50 182 TYR A CA 1
ATOM 1430 C C . TYR A 1 182 ? -10.995 8.453 13.796 1.00 91.50 182 TYR A C 1
ATOM 1432 O O . TYR A 1 182 ? -11.652 7.728 13.052 1.00 91.50 182 TYR A O 1
ATOM 1440 N N . SER A 1 183 ? -9.667 8.366 13.877 1.00 93.00 183 SER A N 1
ATOM 1441 C CA . SER A 1 183 ? -8.822 7.394 13.178 1.00 93.00 183 SER A CA 1
ATOM 1442 C C . SER A 1 183 ? -9.177 5.941 13.517 1.00 93.00 183 SER A C 1
ATOM 1444 O O . SER A 1 183 ? -9.236 5.093 12.628 1.00 93.00 183 SER A O 1
ATOM 1446 N N . VAL A 1 184 ? -9.467 5.669 14.790 1.00 94.69 184 VAL A N 1
ATOM 1447 C CA . VAL A 1 184 ? -9.857 4.347 15.303 1.00 94.69 184 VAL A CA 1
ATOM 1448 C C . VAL A 1 184 ? -11.254 3.977 14.824 1.00 94.69 184 VAL A C 1
ATOM 1450 O O . VAL A 1 184 ? -11.475 2.863 14.369 1.00 94.69 184 VAL A O 1
ATOM 1453 N N . LEU A 1 185 ? -12.190 4.924 14.867 1.00 95.25 185 LEU A N 1
ATOM 1454 C CA . LEU A 1 185 ? -13.566 4.703 14.417 1.00 95.25 185 LEU A CA 1
ATOM 1455 C C . LEU A 1 185 ? -13.641 4.411 12.921 1.00 95.25 185 LEU A C 1
ATOM 1457 O O . LEU A 1 185 ? -14.336 3.484 12.518 1.00 95.25 185 LEU A O 1
ATOM 1461 N N . LYS A 1 186 ? -12.869 5.148 12.115 1.00 94.81 186 LYS A N 1
ATOM 1462 C CA . LYS A 1 186 ? -12.672 4.822 10.700 1.00 94.81 186 LYS A CA 1
ATOM 1463 C C . LYS A 1 186 ? -12.075 3.429 10.525 1.00 94.81 186 LYS A C 1
ATOM 1465 O O . LYS A 1 186 ? -12.513 2.705 9.645 1.00 94.81 186 LYS A O 1
ATOM 1470 N N . ALA A 1 187 ? -11.093 3.060 11.351 1.00 96.62 187 ALA A N 1
ATOM 1471 C CA . ALA A 1 187 ? -10.428 1.769 11.234 1.00 96.62 187 ALA A CA 1
ATOM 1472 C C . ALA A 1 187 ? -11.347 0.578 11.574 1.00 96.62 187 ALA A C 1
ATOM 1474 O O . ALA A 1 187 ? -11.236 -0.482 10.963 1.00 96.62 187 ALA A O 1
ATOM 1475 N N . LEU A 1 188 ? -12.268 0.780 12.520 1.00 96.06 188 LEU A N 1
ATOM 1476 C CA . LEU A 1 188 ? -13.295 -0.177 12.938 1.00 96.06 188 LEU A CA 1
ATOM 1477 C C . LEU A 1 188 ? -14.463 -0.304 11.949 1.00 96.06 188 LEU A C 1
ATOM 1479 O O . LEU A 1 188 ? -15.275 -1.220 12.084 1.00 96.06 188 LEU A O 1
ATOM 1483 N N . ASP A 1 189 ? -14.590 0.606 10.981 1.00 95.50 189 ASP A N 1
ATOM 1484 C CA . ASP A 1 189 ? -15.650 0.550 9.981 1.00 95.50 189 ASP A CA 1
ATOM 1485 C C . ASP A 1 189 ? -15.236 -0.358 8.801 1.00 95.50 189 ASP A C 1
ATOM 1487 O O . ASP A 1 189 ? -14.349 0.010 8.031 1.00 95.50 189 ASP A O 1
ATOM 1491 N N . PRO A 1 190 ? -15.906 -1.506 8.569 1.00 96.19 190 PRO A N 1
ATOM 1492 C CA . PRO A 1 190 ? -15.583 -2.404 7.454 1.00 96.19 190 PRO A CA 1
ATOM 1493 C C . PRO A 1 190 ? -15.850 -1.812 6.059 1.00 96.19 190 PRO A C 1
ATOM 1495 O O . PRO A 1 190 ? -15.505 -2.432 5.060 1.00 96.19 190 PRO A O 1
ATOM 1498 N N . GLY A 1 191 ? -16.498 -0.649 5.962 1.00 94.81 191 GLY A N 1
ATOM 1499 C CA . GLY A 1 191 ? -16.707 0.084 4.714 1.00 94.81 191 GLY A CA 1
ATOM 1500 C C . GLY A 1 191 ? -15.647 1.152 4.432 1.00 94.81 191 GLY A C 1
ATOM 1501 O O . GLY A 1 191 ? -15.697 1.766 3.367 1.00 94.81 191 GLY A O 1
ATOM 1502 N N . LEU A 1 192 ? -14.714 1.400 5.359 1.00 94.94 192 LEU A N 1
ATOM 1503 C CA . LEU A 1 192 ? -13.694 2.441 5.238 1.00 94.94 192 LEU A CA 1
ATOM 1504 C C . LEU A 1 192 ? -12.293 1.860 5.445 1.00 94.94 192 LEU A C 1
ATOM 1506 O O . LEU A 1 192 ? -11.857 1.574 6.558 1.00 94.94 192 LEU A O 1
ATOM 1510 N N . TYR A 1 193 ? -11.541 1.751 4.356 1.00 96.12 193 TYR A N 1
ATOM 1511 C CA . TYR A 1 193 ? -10.125 1.410 4.434 1.00 96.12 193 TYR A CA 1
ATOM 1512 C C . TYR A 1 193 ? -9.281 2.637 4.799 1.00 96.12 193 TYR A C 1
ATOM 1514 O O . TYR A 1 193 ? -9.470 3.716 4.230 1.00 96.12 193 TYR A O 1
ATOM 1522 N N . ARG A 1 194 ? -8.313 2.458 5.701 1.00 95.50 194 ARG A N 1
ATOM 1523 C CA . ARG A 1 194 ? -7.238 3.411 5.976 1.00 95.50 194 ARG A CA 1
ATOM 1524 C C . ARG A 1 194 ? -5.894 2.772 5.667 1.00 95.50 194 ARG A C 1
ATOM 1526 O O . ARG A 1 194 ? -5.556 1.713 6.185 1.00 95.50 194 ARG A O 1
ATOM 1533 N N . ASN A 1 195 ? -5.097 3.463 4.863 1.00 93.69 195 ASN A N 1
ATOM 1534 C CA . ASN A 1 195 ? -3.719 3.063 4.627 1.00 93.69 195 ASN A CA 1
ATOM 1535 C C . ASN A 1 195 ? -2.839 3.548 5.791 1.00 93.69 195 ASN A C 1
ATOM 1537 O O . ASN A 1 195 ? -2.246 4.623 5.724 1.00 93.69 195 ASN A O 1
ATOM 1541 N N . VAL A 1 196 ? -2.809 2.766 6.872 1.00 93.00 196 VAL A N 1
ATOM 1542 C CA . VAL A 1 196 ? -2.058 3.099 8.094 1.00 93.00 196 VAL A CA 1
ATOM 1543 C C . VAL A 1 196 ? -0.560 3.223 7.814 1.00 93.00 196 VAL A C 1
ATOM 1545 O O . VAL A 1 196 ? 0.086 4.108 8.363 1.00 93.00 196 VAL A O 1
ATOM 1548 N N . GLU A 1 197 ? -0.006 2.388 6.933 1.00 90.62 197 GLU A N 1
ATOM 1549 C CA . GLU A 1 197 ? 1.415 2.444 6.563 1.00 90.62 197 GLU A CA 1
ATOM 1550 C C . GLU A 1 197 ? 1.771 3.785 5.916 1.00 90.62 197 GLU A C 1
ATOM 1552 O O . GLU A 1 197 ? 2.765 4.413 6.280 1.00 90.62 197 GLU A O 1
ATOM 1557 N N . PHE A 1 198 ? 0.919 4.265 5.008 1.00 90.25 198 PHE A N 1
ATOM 1558 C CA . PHE A 1 198 ? 1.106 5.563 4.367 1.00 90.25 198 PHE A CA 1
ATOM 1559 C C . PHE A 1 198 ? 0.971 6.730 5.352 1.00 90.25 198 PHE A C 1
ATOM 1561 O O . PHE A 1 198 ? 1.754 7.675 5.298 1.00 90.25 198 PHE A O 1
ATOM 1568 N N . GLU A 1 199 ? 0.018 6.668 6.283 1.00 91.88 199 GLU A N 1
ATOM 1569 C CA . GLU A 1 199 ? -0.135 7.697 7.318 1.00 91.88 199 GLU A CA 1
ATOM 1570 C C . GLU A 1 199 ? 1.083 7.756 8.252 1.00 91.88 199 GLU A C 1
ATOM 1572 O O . GLU A 1 199 ? 1.597 8.840 8.515 1.00 91.88 199 GLU A O 1
ATOM 1577 N N . VAL A 1 200 ? 1.602 6.602 8.687 1.00 92.88 200 VAL A N 1
ATOM 1578 C CA . VAL A 1 200 ? 2.826 6.523 9.506 1.00 92.88 200 VAL A CA 1
ATOM 1579 C C . VAL A 1 200 ? 4.034 7.078 8.748 1.00 92.88 200 VAL A C 1
ATOM 1581 O O . VAL A 1 200 ? 4.875 7.774 9.326 1.00 92.88 200 VAL A O 1
ATOM 1584 N N . TRP A 1 201 ? 4.127 6.809 7.444 1.00 90.69 201 TRP A N 1
ATOM 1585 C CA . TRP A 1 201 ? 5.169 7.382 6.597 1.00 90.69 201 TRP A CA 1
ATOM 1586 C C . TRP A 1 201 ? 5.057 8.912 6.485 1.00 90.69 201 TRP A C 1
ATOM 1588 O O . TRP A 1 201 ? 6.068 9.607 6.610 1.00 90.69 201 TRP A O 1
ATOM 1598 N N . LEU A 1 202 ? 3.844 9.454 6.315 1.00 89.94 202 LEU A N 1
ATOM 1599 C CA . LEU A 1 202 ? 3.606 10.904 6.295 1.00 89.94 202 LEU A CA 1
ATOM 1600 C C . LEU A 1 202 ? 3.993 11.567 7.622 1.00 89.94 202 LEU A C 1
ATOM 1602 O O . LEU A 1 202 ? 4.652 12.609 7.617 1.00 89.94 202 LEU A O 1
ATOM 1606 N N . ASP A 1 203 ? 3.632 10.953 8.748 1.00 91.06 203 ASP A N 1
ATOM 1607 C CA . ASP A 1 203 ? 4.008 11.447 10.075 1.00 91.06 203 ASP A CA 1
ATOM 1608 C C . ASP A 1 203 ? 5.534 11.455 10.246 1.00 91.06 203 ASP A C 1
ATOM 1610 O O . ASP A 1 203 ? 6.104 12.447 10.703 1.00 91.06 203 ASP A O 1
ATOM 1614 N N . SER A 1 204 ? 6.212 10.405 9.773 1.00 90.06 204 SER A N 1
ATOM 1615 C CA . SER A 1 204 ? 7.678 10.312 9.794 1.00 90.06 204 SER A CA 1
ATOM 1616 C C . SER A 1 204 ? 8.339 11.413 8.955 1.00 90.06 204 SER A C 1
ATOM 1618 O O . SER A 1 204 ? 9.306 12.035 9.396 1.00 90.06 204 SER A O 1
ATOM 1620 N N . ARG A 1 205 ? 7.805 11.704 7.759 1.00 87.25 205 ARG A N 1
ATOM 1621 C CA . ARG A 1 205 ? 8.267 12.814 6.901 1.00 87.25 205 ARG A CA 1
ATOM 1622 C C . ARG A 1 205 ? 8.102 14.163 7.600 1.00 87.25 205 ARG A C 1
ATOM 1624 O O . ARG A 1 205 ? 9.028 14.969 7.604 1.00 87.25 205 ARG A O 1
ATOM 1631 N N . LYS A 1 206 ? 6.945 14.400 8.222 1.00 89.56 206 LYS A N 1
ATOM 1632 C CA . LYS A 1 206 ? 6.668 15.644 8.949 1.00 89.56 206 LYS A CA 1
ATOM 1633 C C . LYS A 1 206 ? 7.606 15.822 10.143 1.00 89.56 206 LYS A C 1
ATOM 1635 O O . LYS A 1 206 ? 8.100 16.926 10.378 1.00 89.56 206 LYS A O 1
ATOM 1640 N N . GLU A 1 207 ? 7.874 14.748 10.882 1.00 89.75 207 GLU A N 1
ATOM 1641 C CA . GLU A 1 207 ? 8.807 14.767 12.008 1.00 89.75 207 GLU A CA 1
ATOM 1642 C C . GLU A 1 207 ? 10.236 15.099 11.549 1.00 89.75 207 GLU A C 1
ATOM 1644 O O . GLU A 1 207 ? 10.905 15.915 12.181 1.00 89.75 207 GLU A O 1
ATOM 1649 N N . GLN A 1 208 ? 10.689 14.537 10.422 1.00 83.81 208 GLN A N 1
ATOM 1650 C CA . GLN A 1 208 ? 11.995 14.858 9.833 1.00 83.81 208 GLN A CA 1
ATOM 1651 C C . GLN A 1 208 ? 12.108 16.336 9.451 1.00 83.81 208 GLN A C 1
ATOM 1653 O O . GLN A 1 208 ? 13.075 16.986 9.845 1.00 83.81 208 GLN A O 1
ATOM 1658 N N . SER A 1 209 ? 11.113 16.886 8.749 1.00 77.44 209 SER A N 1
ATOM 1659 C CA . SER A 1 209 ? 11.101 18.312 8.399 1.00 77.44 209 SER A CA 1
ATOM 1660 C C . SER A 1 209 ? 11.108 19.200 9.644 1.00 77.44 209 SER A C 1
ATOM 1662 O O . SER A 1 209 ? 11.873 20.154 9.709 1.00 77.44 209 SER A O 1
ATOM 1664 N N . THR A 1 210 ? 10.325 18.848 10.668 1.00 84.81 210 THR A N 1
ATOM 1665 C CA . THR A 1 210 ? 10.285 19.602 11.933 1.00 84.81 210 THR A CA 1
ATOM 1666 C C . THR A 1 210 ? 11.650 19.605 12.623 1.00 84.81 210 THR A C 1
ATOM 1668 O O . THR A 1 210 ? 12.116 20.655 13.055 1.00 84.81 210 THR A O 1
ATOM 1671 N N . LYS A 1 211 ? 12.320 18.447 12.693 1.00 85.56 211 LYS A N 1
ATOM 1672 C CA . LYS A 1 211 ? 13.668 18.334 13.271 1.00 85.56 211 LYS A CA 1
ATOM 1673 C C . LYS A 1 211 ? 14.690 19.172 12.506 1.00 85.56 211 LYS A C 1
ATOM 1675 O O . LYS A 1 211 ? 15.490 19.847 13.139 1.00 85.56 211 LYS A O 1
ATOM 1680 N N . GLN A 1 212 ? 14.643 19.161 11.174 1.00 81.19 212 GLN A N 1
ATOM 1681 C CA . GLN A 1 212 ? 15.530 19.982 10.344 1.00 81.19 212 GLN A CA 1
ATOM 1682 C C . GLN A 1 212 ? 15.312 21.479 10.588 1.00 81.19 212 GLN A C 1
ATOM 1684 O O . GLN A 1 212 ? 16.281 22.211 10.754 1.00 81.19 212 GLN A O 1
ATOM 1689 N N . THR A 1 213 ? 14.058 21.934 10.670 1.00 82.94 213 THR A N 1
ATOM 1690 C CA . THR A 1 213 ? 13.749 23.342 10.962 1.00 82.94 213 THR A CA 1
ATOM 1691 C C . THR A 1 213 ? 14.228 23.761 12.351 1.00 82.94 213 THR A C 1
ATOM 1693 O O . THR A 1 213 ? 14.789 24.842 12.492 1.00 82.94 213 THR A O 1
ATOM 1696 N N . LEU A 1 214 ? 14.053 22.908 13.366 1.00 84.62 214 LEU A N 1
ATOM 1697 C CA . LEU A 1 214 ? 14.541 23.186 14.720 1.00 84.62 214 LEU A CA 1
ATOM 1698 C C . LEU A 1 214 ? 16.072 23.259 14.770 1.00 84.62 214 LEU A C 1
ATOM 1700 O O . LEU A 1 214 ? 16.602 24.191 15.358 1.00 84.62 214 LEU A O 1
ATOM 1704 N N . GLN A 1 215 ? 16.771 22.347 14.087 1.00 80.62 215 GLN A N 1
ATOM 1705 C CA . GLN A 1 215 ? 18.237 22.380 13.990 1.00 80.62 215 GLN A CA 1
ATOM 1706 C C . GLN A 1 215 ? 18.749 23.651 13.303 1.00 80.62 215 GLN A C 1
ATOM 1708 O O . GLN A 1 215 ? 19.749 24.217 13.729 1.00 80.62 215 GLN A O 1
ATOM 1713 N N . MET A 1 216 ? 18.065 24.121 12.255 1.00 80.38 216 MET A N 1
ATOM 1714 C CA . MET A 1 216 ? 18.419 25.383 11.597 1.00 80.38 216 MET A CA 1
ATOM 1715 C C . MET A 1 216 ? 18.202 26.588 12.523 1.00 80.38 216 MET A C 1
ATOM 1717 O O . MET A 1 216 ? 19.045 27.476 12.558 1.00 80.38 216 MET A O 1
ATOM 1721 N N . ALA A 1 217 ? 17.119 26.599 13.304 1.00 80.31 217 ALA A N 1
ATOM 1722 C CA . ALA A 1 217 ? 16.835 27.672 14.256 1.00 80.31 217 ALA A CA 1
ATOM 1723 C C . ALA A 1 217 ? 17.811 27.691 15.449 1.00 80.31 217 ALA A C 1
ATOM 1725 O O . ALA A 1 217 ? 18.188 28.764 15.912 1.00 80.31 217 ALA A O 1
ATOM 1726 N N . GLU A 1 218 ? 18.239 26.521 15.934 1.00 77.94 218 GLU A N 1
ATOM 1727 C CA . GLU A 1 218 ? 19.281 26.402 16.964 1.00 77.94 218 GLU A CA 1
ATOM 1728 C C . GLU A 1 218 ? 20.631 26.921 16.444 1.00 77.94 218 GLU A C 1
ATOM 1730 O O . GLU A 1 218 ? 21.299 27.687 17.132 1.00 77.94 218 GLU A O 1
ATOM 1735 N N . GLN A 1 219 ? 20.987 26.594 15.197 1.00 72.44 219 GLN A N 1
ATOM 1736 C CA . GLN A 1 219 ? 22.220 27.078 14.574 1.00 72.44 219 GLN A CA 1
ATOM 1737 C C . GLN A 1 219 ? 22.210 28.602 14.353 1.00 72.44 219 GLN A C 1
ATOM 1739 O O . GLN A 1 219 ? 23.220 29.257 14.590 1.00 72.44 219 GLN A O 1
ATOM 1744 N N . GLU A 1 220 ? 21.079 29.184 13.938 1.00 73.75 220 GLU A N 1
ATOM 1745 C CA . GLU A 1 220 ? 20.938 30.643 13.789 1.00 73.75 220 GLU A CA 1
ATOM 1746 C C . GLU A 1 220 ? 21.007 31.383 15.134 1.00 73.75 220 GLU A C 1
ATOM 1748 O O . GLU A 1 220 ? 21.538 32.493 15.196 1.00 73.75 220 GLU A O 1
ATOM 1753 N N . HIS A 1 221 ? 20.501 30.775 16.212 1.00 72.75 221 HIS A N 1
ATOM 1754 C CA . HIS A 1 221 ? 20.607 31.335 17.558 1.00 72.75 221 HIS A CA 1
ATOM 1755 C C . HIS A 1 221 ? 22.063 31.334 18.047 1.00 72.75 221 HIS A C 1
ATOM 1757 O O . HIS A 1 221 ? 22.555 32.374 18.487 1.00 72.75 221 HIS A O 1
ATOM 1763 N N . ASP A 1 222 ? 22.775 30.214 17.904 1.00 69.44 222 ASP A N 1
ATOM 1764 C CA . ASP A 1 222 ? 24.185 30.100 18.298 1.00 69.44 222 ASP A CA 1
ATOM 1765 C C . ASP A 1 222 ? 25.091 31.044 17.486 1.00 69.44 222 ASP A C 1
ATOM 1767 O O . ASP A 1 222 ? 25.967 31.704 18.045 1.00 69.44 222 ASP A O 1
ATOM 1771 N N . ASP A 1 223 ? 24.851 31.183 16.178 1.00 67.19 223 ASP A N 1
ATOM 1772 C CA . ASP A 1 223 ? 25.617 32.102 15.327 1.00 67.19 223 ASP A CA 1
ATOM 1773 C C . ASP A 1 223 ? 25.342 33.583 15.669 1.00 67.19 223 ASP A C 1
ATOM 1775 O O . ASP A 1 223 ? 26.211 34.436 15.466 1.00 67.19 223 ASP A O 1
ATOM 1779 N N . SER A 1 224 ? 24.162 33.902 16.221 1.00 68.31 224 SER A N 1
ATOM 1780 C CA . SER A 1 224 ? 23.815 35.257 16.676 1.00 68.31 224 SER A CA 1
ATOM 1781 C C . SER A 1 224 ? 24.453 35.635 18.018 1.00 68.31 224 SER A C 1
ATOM 1783 O O . SER A 1 224 ? 24.841 36.788 18.190 1.00 68.31 224 SER A O 1
ATOM 1785 N N . GLU A 1 225 ? 24.650 34.676 18.930 1.00 64.88 225 GLU A N 1
ATOM 1786 C CA . GLU A 1 225 ? 25.327 34.908 20.217 1.00 64.88 225 GLU A CA 1
ATOM 1787 C C . GLU A 1 225 ? 26.853 35.046 20.083 1.00 64.88 225 GLU A C 1
ATOM 1789 O O . GLU A 1 225 ? 27.504 35.607 20.960 1.00 64.88 225 GLU A O 1
ATOM 1794 N N . ILE A 1 226 ? 27.447 34.558 18.988 1.00 62.16 226 ILE A N 1
ATOM 1795 C CA . ILE A 1 226 ? 28.897 34.651 18.731 1.00 62.16 226 ILE A CA 1
ATOM 1796 C C . ILE A 1 226 ? 29.302 36.029 18.159 1.00 62.16 226 ILE A C 1
ATOM 1798 O O . ILE A 1 226 ? 30.491 36.362 18.121 1.00 62.16 226 ILE A O 1
ATOM 1802 N N . LEU A 1 227 ? 28.338 36.838 17.707 1.00 57.34 227 LEU A N 1
ATOM 1803 C CA . LEU A 1 227 ? 28.572 38.133 17.054 1.00 57.34 227 LEU A CA 1
ATOM 1804 C C . LEU A 1 227 ? 28.364 39.367 17.959 1.00 57.34 227 LEU A C 1
ATOM 1806 O O . LEU A 1 227 ? 28.629 40.476 17.484 1.00 57.34 227 LEU A O 1
ATOM 1810 N N . ASP A 1 228 ? 27.973 39.182 19.224 1.00 46.47 228 ASP A N 1
ATOM 1811 C CA . ASP A 1 228 ? 27.887 40.221 20.276 1.00 46.47 228 ASP A CA 1
ATOM 1812 C C . ASP A 1 228 ? 29.055 40.135 21.285 1.00 46.47 228 ASP A C 1
ATOM 1814 O O . ASP A 1 228 ? 29.515 41.206 21.757 1.00 46.47 228 ASP A O 1
#

Radius of gyration: 29.56 Å; chains: 1; bounding box: 72×66×71 Å